Protein AF-A0A8S1H816-F1 (afdb_monomer)

Solvent-accessible surface area (backbone atoms only — not comparable to full-atom values): 19217 Å² total; per-residue (Å²): 129,61,69,67,56,58,49,31,56,76,74,69,53,89,63,72,49,74,50,78,77,42,68,44,96,54,61,36,33,33,33,44,38,42,36,96,91,47,37,33,39,40,40,39,37,81,42,75,93,54,96,76,66,51,64,67,58,46,16,23,51,23,22,48,50,26,30,49,51,50,25,50,47,38,53,74,71,60,53,92,61,54,47,51,39,55,70,51,71,56,74,48,82,48,102,90,43,37,32,46,36,39,33,25,38,47,60,79,52,47,62,38,86,60,44,55,72,72,51,49,35,57,50,31,47,53,50,22,56,48,45,45,49,55,65,91,74,73,41,70,65,59,54,50,52,27,42,59,25,37,50,41,36,50,53,43,50,60,67,45,45,63,58,52,51,53,49,48,50,54,37,32,74,50,85,50,25,84,43,41,95,54,39,86,48,51,55,58,52,53,51,52,45,64,79,62,64,73,80,84,67,85,85,56,66,70,25,56,33,49,64,60,41,35,30,74,33,33,22,26,33,97,85,66,44,80,38,25,47,54,72,42,38,46,28,30,74,32,54,72,36,49,39,58,37,40,24,40,57,65,10,28,52,67,69,48,46,63,61,42,45,65,60,37,51,50,54,21,49,54,51,19,42,74,74,40,70,65,100,69,55,77,71,53,44,55,54,42,33,61,68,45,40,42,60,50,50,62,65,42,47,62,61,49,50,49,45,62,72,70,52,89,50,70,66,59,30,36,50,52,36,48,33,49,52,54,46,48,50,50,34,51,25,59,74,71,67,65,59,73,80,56,69,84,60,77,87,72,76,82,81,130

Foldseek 3Di:
DPPVVVVCVVLVHDDWDKDDWDADPLGWIWIWIQGPVAIKIKTKDWDDVDPDDDLSSLLSVLLSVQQVLVQVLCQVVVQPAQAFHWDDWDWDDDPRIIMTMTMTGFDDFDFDQADDPVLLLLVLLRLLSQQLDDPVPRDPVSQVSNAVSLVSNVVVLVVCLVVLLVVLLVCLVPVLVVLAPCSVCLNVLLVVLVVVQDDDDPPAQWGFALQQAERRQFGADPVRHTRHRDSSSNTHTDHSLLNLLLHCLRHHDLCCSQAPSLVSLVSSQVSSCVSPHDPDDSVVSVVVSLNNLSVSLSSCSVVLCCCCPPDPDPVSNSRRNNSSVSSSVVNSCSSVVVRDRNCPPPPPPPDD

Organism: NCBI:txid2777116

Nearest PDB structures (foldseek):
  1q8z-assembly2_B  TM=4.373E-01  e=2.698E-02  Saccharomyces cerevisiae
  1q99-assembly1_A  TM=3.644E-01  e=1.582E-02  Saccharomyces cerevisiae
  1how-assembly1_A  TM=3.736E-01  e=1.921E-02  Saccharomyces cerevisiae
  2jd5-assembly1_A  TM=3.675E-01  e=2.016E-02  Saccharomyces cerevisiae
  1q97-assembly1_A  TM=3.794E-01  e=2.570E-02  Saccharomyces cerevisiae

InterPro domains:
  IPR004119 Ecdysteroid kinase-like [PF02958] (105-274)
  IPR011009 Protein kinase-like domain superfamily [SSF56112] (68-316)
  IPR015897 CHK kinase-like [SM00587] (101-278)
  IPR052961 Oxidoreductase and Kinase-like Enzymes [PTHR23020] (70-338)

Secondary structure (DSSP, 8-state):
--HHHHHHHHTT-SS-EEPPPEE-TTS-EEEEEEETTEEEEEEEEEE---SS--HHHHHHHHHHHHHHHHHHHHHHTT---SSPEEEEEEEEEETTEEEEEEEEEE---B--SS--HHHHHHHHHHHHHHHHS-HHHH-HHHHHHHHHHHHHHHHHHHHHHHHHHHHHHHHHTTTTGGG-SSHHHHHHHHHHHHHTPPPPPTTSPPEEE-SS--STTEEE-TTS-EEEE--GGG-EEE-HHHHHHHHHHHHS-HHHHHHHHHHHHHHHHHHHHHHS--SS-HHHHHHHHHHHHHHHHHHTHHHHHHHHHH-S-HHHHHHHHHHHHHHHHHHHHHHHT------TTTTT----

Radius of gyration: 20.76 Å; Cα contacts (8 Å, |Δi|>4): 534; chains: 1; bounding box: 46×57×58 Å

Structure (mmCIF, N/CA/C/O backbone):
data_AF-A0A8S1H816-F1
#
_entry.id   AF-A0A8S1H816-F1
#
loop_
_atom_site.group_PDB
_atom_site.id
_atom_site.type_symbol
_atom_site.label_atom_id
_atom_site.label_alt_id
_atom_site.label_comp_id
_atom_site.label_asym_id
_atom_site.label_entity_id
_atom_site.label_seq_id
_atom_site.pdbx_PDB_ins_code
_atom_site.Cartn_x
_atom_site.Cartn_y
_atom_site.Cartn_z
_atom_site.occupancy
_atom_site.B_iso_or_equiv
_atom_site.auth_seq_id
_atom_site.auth_comp_id
_atom_site.auth_asym_id
_atom_site.auth_atom_id
_atom_site.pdbx_PDB_model_num
ATOM 1 N N . MET A 1 1 ? -10.901 17.560 27.217 1.00 56.88 1 MET A N 1
ATOM 2 C CA . MET A 1 1 ? -10.429 16.175 27.411 1.00 56.88 1 MET A CA 1
ATOM 3 C C . MET A 1 1 ? -9.710 15.813 26.134 1.00 56.88 1 MET A C 1
ATOM 5 O O . MET A 1 1 ? -10.217 16.184 25.087 1.00 56.88 1 MET A O 1
ATOM 9 N N . GLU A 1 2 ? -8.517 15.237 26.205 1.00 83.94 2 GLU A N 1
ATOM 10 C CA . GLU A 1 2 ? -7.788 14.850 24.994 1.00 83.94 2 GLU A CA 1
ATOM 11 C C . GLU A 1 2 ? -8.590 13.778 24.242 1.00 83.94 2 GLU A C 1
ATOM 13 O O . GLU A 1 2 ? -9.154 12.887 24.881 1.00 83.94 2 GLU A O 1
ATOM 18 N N . VAL A 1 3 ? -8.697 13.885 22.912 1.00 85.69 3 VAL A N 1
ATOM 19 C CA . VAL A 1 3 ? -9.517 12.986 22.075 1.00 85.69 3 VAL A CA 1
ATOM 20 C C . VAL A 1 3 ? -9.166 11.518 22.334 1.00 85.69 3 VAL A C 1
ATOM 22 O O . VAL A 1 3 ? -10.063 10.684 22.451 1.00 85.69 3 VAL A O 1
ATOM 25 N N . THR A 1 4 ? -7.880 11.208 22.535 1.00 88.38 4 THR A N 1
ATOM 26 C CA . THR A 1 4 ? -7.421 9.857 22.876 1.00 88.38 4 THR A CA 1
ATOM 27 C C . THR A 1 4 ? -8.016 9.340 24.186 1.00 88.38 4 THR A C 1
ATOM 29 O O . THR A 1 4 ? -8.400 8.177 24.251 1.00 88.38 4 THR A O 1
ATOM 32 N N . GLN A 1 5 ? -8.163 10.186 25.213 1.00 91.06 5 GLN A N 1
ATOM 33 C CA . GLN A 1 5 ? -8.760 9.777 26.489 1.00 91.06 5 GLN A CA 1
ATOM 34 C C . GLN A 1 5 ? -10.251 9.457 26.335 1.00 91.06 5 GLN A C 1
ATOM 36 O O . GLN A 1 5 ? -10.711 8.459 26.877 1.00 91.06 5 GLN A O 1
ATOM 41 N N . VAL A 1 6 ? -10.989 10.259 25.554 1.00 91.50 6 VAL A N 1
ATOM 42 C CA . VAL A 1 6 ? -12.404 9.979 25.230 1.00 91.50 6 VAL A CA 1
ATOM 43 C C . VAL A 1 6 ? -12.527 8.595 24.591 1.00 91.50 6 VAL A C 1
ATOM 45 O O . VAL A 1 6 ? -13.396 7.809 24.954 1.00 91.50 6 VAL A O 1
ATOM 48 N N . ILE A 1 7 ? -11.636 8.294 23.643 1.00 92.69 7 ILE A N 1
ATOM 49 C CA . ILE A 1 7 ? -11.630 7.020 22.927 1.00 92.69 7 ILE A CA 1
ATOM 50 C C . ILE A 1 7 ? -11.275 5.875 23.869 1.00 92.69 7 ILE A C 1
ATOM 52 O O . ILE A 1 7 ? -11.979 4.871 23.871 1.00 92.69 7 ILE A O 1
ATOM 56 N N . ALA A 1 8 ? -10.217 6.025 24.668 1.00 93.75 8 ALA A N 1
ATOM 57 C CA . ALA A 1 8 ? -9.786 5.026 25.637 1.00 93.75 8 ALA A CA 1
ATOM 58 C C . ALA A 1 8 ? -10.908 4.675 26.624 1.00 93.75 8 ALA A C 1
ATOM 60 O O . ALA A 1 8 ? -11.168 3.491 26.835 1.00 93.75 8 ALA A O 1
ATOM 61 N N . ASP A 1 9 ? -11.623 5.677 27.142 1.00 93.25 9 ASP A N 1
ATOM 62 C CA . ASP A 1 9 ? -12.776 5.480 28.025 1.00 93.25 9 ASP A CA 1
ATOM 63 C C . ASP A 1 9 ? -13.901 4.703 27.313 1.00 93.25 9 ASP A C 1
ATOM 65 O O . ASP A 1 9 ? -14.447 3.753 27.881 1.00 93.25 9 ASP A O 1
ATOM 69 N N . GLU A 1 10 ? -14.203 5.042 26.053 1.00 93.69 10 GLU A N 1
ATOM 70 C CA . GLU A 1 10 ? -15.233 4.378 25.234 1.00 93.69 10 GLU A CA 1
ATOM 71 C C . GLU A 1 10 ? -14.915 2.894 24.974 1.00 93.69 10 GLU A C 1
ATOM 73 O O . GLU A 1 10 ? -15.816 2.054 24.944 1.00 93.69 10 GLU A O 1
ATOM 78 N N . ILE A 1 11 ? -13.633 2.540 24.823 1.00 94.56 11 ILE A N 1
ATOM 79 C CA . ILE A 1 11 ? -13.193 1.142 24.658 1.00 94.56 11 ILE A CA 1
ATOM 80 C C . ILE A 1 11 ? -12.750 0.472 25.970 1.00 94.56 11 ILE A C 1
ATOM 82 O O . ILE A 1 11 ? -12.294 -0.673 25.950 1.00 94.56 11 ILE A O 1
ATOM 86 N N . GLY A 1 12 ? -12.925 1.138 27.115 1.00 94.62 12 GLY A N 1
ATOM 87 C CA . GLY A 1 12 ? -12.667 0.582 28.445 1.00 94.62 12 GLY A CA 1
ATOM 88 C C . GLY A 1 12 ? -11.187 0.390 28.801 1.00 94.62 12 GLY A C 1
ATOM 89 O O . GLY A 1 12 ? -10.864 -0.497 29.597 1.00 94.62 12 GLY A O 1
ATOM 90 N N . LEU A 1 13 ? -10.285 1.187 28.223 1.00 94.69 13 LEU A N 1
ATOM 91 C CA . LEU A 1 13 ? -8.863 1.208 28.572 1.00 94.69 13 LEU A CA 1
ATOM 92 C C . LEU A 1 13 ? -8.602 2.189 29.719 1.00 94.69 13 LEU A C 1
ATOM 94 O O . LEU A 1 13 ? -9.023 3.339 29.672 1.00 94.69 13 LEU A O 1
ATOM 98 N N . THR A 1 14 ? -7.868 1.741 30.739 1.00 90.00 14 THR A N 1
ATOM 99 C CA . THR A 1 14 ? -7.518 2.565 31.912 1.00 90.00 14 THR A CA 1
ATOM 100 C C . THR A 1 14 ? -6.029 2.884 32.007 1.00 90.00 14 THR A C 1
ATOM 102 O O . THR A 1 14 ? -5.676 3.916 32.561 1.00 90.00 14 THR A O 1
ATOM 105 N N . ASP A 1 15 ? -5.173 2.020 31.455 1.00 92.81 15 ASP A N 1
ATOM 106 C CA . ASP A 1 15 ? -3.722 2.195 31.378 1.00 92.81 15 ASP A CA 1
ATOM 107 C C . ASP A 1 15 ? -3.278 1.863 29.950 1.00 92.81 15 ASP A C 1
ATOM 109 O O . ASP A 1 15 ? -3.391 0.712 29.510 1.00 92.81 15 ASP A O 1
ATOM 113 N N . PHE A 1 16 ? -2.798 2.865 29.215 1.00 95.56 16 PHE A N 1
ATOM 114 C CA . PHE A 1 16 ? -2.340 2.693 27.841 1.00 95.56 16 PHE A CA 1
ATOM 115 C C . PHE A 1 16 ? -1.156 3.605 27.511 1.00 95.56 16 PHE A C 1
ATOM 117 O O . PHE A 1 16 ? -0.995 4.683 28.081 1.00 95.56 16 PHE A O 1
ATOM 124 N N . GLU A 1 17 ? -0.337 3.157 26.567 1.00 95.81 17 GLU A N 1
ATOM 125 C CA . GLU A 1 17 ? 0.662 3.969 25.879 1.00 95.81 17 GLU A CA 1
ATOM 126 C C . GLU A 1 17 ? 0.125 4.330 24.493 1.00 95.81 17 GLU A C 1
ATOM 128 O O . GLU A 1 17 ? -0.362 3.456 23.771 1.00 95.81 17 GLU A O 1
ATOM 133 N N . GLU A 1 18 ? 0.212 5.603 24.113 1.00 95.31 18 GLU A N 1
ATOM 134 C CA . GLU A 1 18 ? -0.187 6.079 22.787 1.00 95.31 18 GLU A CA 1
ATOM 135 C C . GLU A 1 18 ? 1.023 6.305 21.872 1.00 95.31 18 GLU A C 1
ATOM 137 O O . GLU A 1 18 ? 2.088 6.772 22.291 1.00 95.31 18 GLU A O 1
ATOM 142 N N . SER A 1 19 ? 0.860 5.984 20.589 1.00 94.62 19 SER A N 1
ATOM 143 C CA . SER A 1 19 ? 1.792 6.412 19.552 1.00 94.62 19 SER A CA 1
ATOM 144 C C . SER A 1 19 ? 1.572 7.882 19.200 1.00 94.62 19 SER A C 1
ATOM 146 O O . SER A 1 19 ? 0.495 8.440 19.397 1.00 94.62 19 SER A O 1
ATOM 148 N N . LYS A 1 20 ? 2.566 8.505 18.557 1.00 93.25 20 LYS A N 1
ATOM 149 C CA . LYS A 1 20 ? 2.330 9.791 17.888 1.00 93.25 20 LYS A CA 1
ATOM 150 C C . LYS A 1 20 ? 1.231 9.624 16.825 1.00 93.25 20 LYS A C 1
ATOM 152 O O . LYS A 1 20 ? 1.290 8.629 16.097 1.00 93.25 20 LYS A O 1
ATOM 157 N N . PRO A 1 21 ? 0.286 10.572 16.702 1.00 93.69 21 PRO A N 1
ATOM 158 C CA . PRO A 1 21 ? -0.685 10.561 15.617 1.00 93.69 21 PRO A CA 1
ATOM 159 C C . PRO A 1 21 ? -0.001 10.600 14.250 1.00 93.69 21 PRO A C 1
ATOM 161 O O . PRO A 1 21 ? 0.953 11.355 14.049 1.00 93.69 21 PRO A O 1
ATOM 164 N N . GLN A 1 22 ? -0.501 9.797 13.314 1.00 91.81 22 GLN A N 1
ATOM 165 C CA . GLN A 1 22 ? -0.015 9.733 11.937 1.00 91.81 22 GLN A CA 1
ATOM 166 C C . GLN A 1 22 ? -1.181 9.927 10.974 1.00 91.81 22 GLN A C 1
ATOM 168 O O . GLN A 1 22 ? -2.155 9.180 11.032 1.00 91.81 22 GLN A O 1
ATOM 173 N N . ALA A 1 23 ? -1.086 10.919 10.092 1.00 91.44 23 ALA A N 1
ATOM 174 C CA . ALA A 1 23 ? -2.045 11.091 9.009 1.00 91.44 23 ALA A CA 1
ATOM 175 C C . ALA A 1 23 ? -1.625 10.235 7.812 1.00 91.44 23 ALA A C 1
ATOM 177 O O . ALA A 1 23 ? -0.462 10.251 7.409 1.00 91.44 23 ALA A O 1
ATOM 178 N N . SER A 1 24 ? -2.567 9.487 7.248 1.00 90.00 24 SER A N 1
ATOM 179 C CA . SER A 1 24 ? -2.362 8.788 5.988 1.00 90.00 24 SER A CA 1
ATOM 180 C C . SER A 1 24 ? -2.312 9.774 4.819 1.00 90.00 24 SER A C 1
ATOM 182 O O . SER A 1 24 ? -2.702 10.938 4.927 1.00 90.00 24 SER A O 1
ATOM 184 N N . ILE A 1 25 ? -1.904 9.267 3.657 1.00 83.38 25 ILE A N 1
ATOM 185 C CA . ILE A 1 25 ? -1.902 10.022 2.398 1.00 83.38 25 ILE A CA 1
ATOM 186 C C . ILE A 1 25 ? -3.307 10.484 1.991 1.00 83.38 25 ILE A C 1
ATOM 188 O O . ILE A 1 25 ? -3.466 11.506 1.337 1.00 83.38 25 ILE A O 1
ATOM 192 N N . ASN A 1 26 ? -4.342 9.750 2.410 1.00 89.06 26 ASN A N 1
ATOM 193 C CA . ASN A 1 26 ? -5.726 10.143 2.185 1.00 89.06 26 ASN A CA 1
ATOM 194 C C . ASN A 1 26 ? -6.297 10.922 3.382 1.00 89.06 26 ASN A C 1
ATOM 196 O O . ASN A 1 26 ? -7.511 11.024 3.509 1.00 89.06 26 ASN A O 1
ATOM 200 N N . GLY A 1 27 ? -5.458 11.441 4.283 1.00 90.00 27 GLY A N 1
ATOM 201 C CA . GLY A 1 27 ? -5.864 12.329 5.372 1.00 90.00 27 GLY A CA 1
ATOM 202 C C . GLY A 1 27 ? -6.634 11.671 6.520 1.00 90.00 27 GLY A C 1
ATOM 203 O O . GLY A 1 27 ? -7.296 12.389 7.271 1.00 90.00 27 GLY A O 1
ATOM 204 N N . VAL A 1 28 ? -6.565 10.345 6.675 1.00 94.56 28 VAL A N 1
ATOM 205 C CA . VAL A 1 28 ? -7.111 9.647 7.849 1.00 94.56 28 VAL A CA 1
ATOM 206 C C . VAL A 1 28 ? -6.055 9.630 8.946 1.00 94.56 28 VAL A C 1
ATOM 208 O O . VAL A 1 28 ? -4.935 9.168 8.736 1.00 94.56 28 VAL A O 1
ATOM 211 N N . THR A 1 29 ? -6.400 10.110 10.136 1.00 95.69 29 THR A N 1
ATOM 212 C CA . THR A 1 29 ? -5.486 10.097 11.280 1.00 95.69 29 THR A CA 1
ATOM 213 C C . THR A 1 29 ? -5.561 8.754 11.987 1.00 95.69 29 THR A C 1
ATOM 215 O O . THR A 1 29 ? -6.647 8.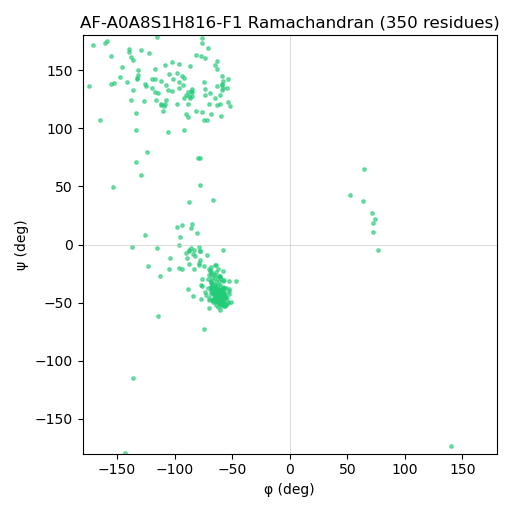274 12.313 1.00 95.69 29 THR A O 1
ATOM 218 N N . THR A 1 30 ? -4.405 8.161 12.266 1.00 96.00 30 THR A N 1
ATOM 219 C CA . THR A 1 30 ? -4.274 6.920 13.026 1.00 96.00 30 THR A CA 1
ATOM 220 C C . THR A 1 30 ? -3.455 7.113 14.294 1.00 96.00 30 THR A C 1
ATOM 222 O O . THR A 1 30 ? -2.496 7.889 14.320 1.00 96.00 30 THR A O 1
ATOM 225 N N . ILE A 1 31 ? -3.865 6.422 15.357 1.00 96.06 31 ILE A N 1
ATOM 226 C CA . ILE A 1 31 ? -3.185 6.395 16.657 1.00 96.06 31 ILE A CA 1
ATOM 227 C C . ILE A 1 31 ? -3.210 4.948 17.155 1.00 96.06 31 ILE A C 1
ATOM 229 O O . ILE A 1 31 ? -4.282 4.349 17.259 1.00 96.06 31 ILE A O 1
ATOM 233 N N . ASP A 1 32 ? -2.045 4.383 17.459 1.00 96.19 32 ASP A N 1
ATOM 234 C CA . ASP A 1 32 ? -1.935 3.062 18.076 1.00 96.19 32 ASP A CA 1
ATOM 235 C C . ASP A 1 32 ? -1.934 3.221 19.610 1.00 96.19 32 ASP A C 1
ATOM 237 O O . ASP A 1 32 ? -1.161 4.001 20.165 1.00 96.19 32 ASP A O 1
ATOM 241 N N . LEU A 1 33 ? -2.796 2.467 20.295 1.00 96.75 33 LEU A N 1
ATOM 242 C CA . LEU A 1 33 ? -2.910 2.379 21.750 1.00 96.75 33 LEU A CA 1
ATOM 243 C C . LEU A 1 33 ? -2.464 0.988 22.205 1.00 96.75 33 LEU A C 1
ATOM 245 O O . LEU A 1 33 ? -3.043 -0.024 21.798 1.00 96.75 33 LEU A O 1
ATOM 249 N N . SER A 1 34 ? -1.449 0.929 23.061 1.00 96.25 34 SER A N 1
ATOM 250 C CA . SER A 1 34 ? -0.922 -0.316 23.630 1.00 96.25 34 SER A CA 1
ATOM 251 C C . SER A 1 34 ? -1.310 -0.422 25.099 1.00 96.25 34 SER A C 1
ATOM 253 O O . SER A 1 34 ? -1.014 0.471 25.885 1.00 96.25 34 SER A O 1
ATOM 255 N N . SER A 1 35 ? -1.968 -1.513 25.483 1.00 95.38 35 SER A N 1
ATOM 256 C CA . SER A 1 35 ? -2.446 -1.747 26.852 1.00 95.38 35 SER A CA 1
ATOM 257 C C . SER A 1 35 ? -2.226 -3.206 27.271 1.00 95.38 35 SER A C 1
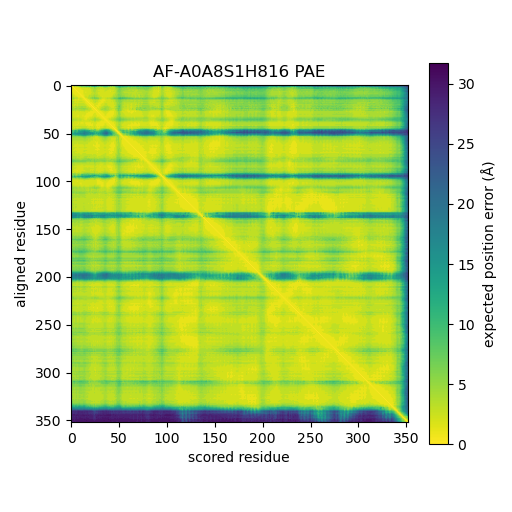ATOM 259 O O . SER A 1 35 ? -2.051 -4.076 26.410 1.00 95.38 35 SER A O 1
ATOM 261 N N . PRO A 1 36 ? -2.324 -3.540 28.572 1.00 94.44 36 PRO A N 1
ATOM 262 C CA . PRO A 1 36 ? -2.364 -4.934 29.015 1.00 94.44 36 PRO A CA 1
ATOM 263 C C . PRO A 1 36 ? -3.527 -5.745 28.414 1.00 94.44 36 PRO A C 1
ATOM 265 O O . PRO A 1 36 ? -3.440 -6.972 28.356 1.00 94.44 36 PRO A O 1
ATOM 268 N N . GLN A 1 37 ? -4.609 -5.088 27.969 1.00 92.81 37 GLN A N 1
ATOM 269 C CA . GLN A 1 37 ? -5.739 -5.744 27.298 1.00 92.81 37 GLN A CA 1
ATOM 270 C C . GLN A 1 37 ? -5.466 -6.060 25.816 1.00 92.81 37 GLN A C 1
ATOM 272 O O . GLN A 1 37 ? -6.180 -6.877 25.231 1.00 92.81 37 GLN A O 1
ATOM 277 N N . GLY A 1 38 ? -4.442 -5.454 25.207 1.00 94.88 38 GLY A N 1
ATOM 278 C CA . GLY A 1 38 ? -4.076 -5.649 23.806 1.00 94.88 38 GLY A CA 1
ATOM 279 C C . GLY A 1 38 ? -3.650 -4.358 23.107 1.00 94.88 38 GLY A C 1
ATOM 280 O O . GLY A 1 38 ? -3.531 -3.302 23.732 1.00 94.88 38 GLY A O 1
ATOM 281 N N . ASN A 1 39 ? -3.434 -4.463 21.792 1.00 96.94 39 ASN A N 1
ATOM 282 C CA . ASN A 1 39 ? -3.095 -3.329 20.934 1.00 96.94 39 ASN A CA 1
ATOM 283 C C . ASN A 1 39 ? -4.302 -2.937 20.085 1.00 96.94 39 ASN A C 1
ATOM 285 O O . ASN A 1 39 ? -4.928 -3.796 19.450 1.00 96.94 39 ASN A O 1
ATOM 289 N N . PHE A 1 40 ? -4.590 -1.642 20.052 1.00 97.69 40 PHE A N 1
ATOM 290 C CA . PHE A 1 40 ? -5.723 -1.059 19.352 1.00 97.69 40 PHE A CA 1
ATOM 291 C C . PHE A 1 40 ? -5.242 0.032 18.407 1.00 97.69 40 PHE A C 1
ATOM 293 O O . PHE A 1 40 ? -4.383 0.820 18.777 1.00 97.69 40 PHE A O 1
ATOM 300 N N . ARG A 1 41 ? -5.786 0.091 17.195 1.00 97.56 41 ARG A N 1
ATOM 301 C CA . ARG A 1 41 ? -5.575 1.198 16.267 1.00 97.56 41 ARG A CA 1
ATOM 302 C C . ARG A 1 41 ? -6.859 1.989 16.154 1.00 97.56 41 ARG A C 1
ATOM 304 O O . ARG A 1 41 ? -7.893 1.459 15.743 1.00 97.56 41 ARG A O 1
ATOM 311 N N . VAL A 1 42 ? -6.771 3.253 16.522 1.00 97.50 42 VAL A N 1
ATOM 312 C CA . VAL A 1 42 ? -7.802 4.257 16.311 1.00 97.50 42 VAL A CA 1
ATOM 313 C C . VAL A 1 42 ? -7.623 4.823 14.913 1.00 97.50 42 VAL A C 1
ATOM 315 O O . VAL A 1 42 ? -6.512 5.185 14.536 1.00 97.50 42 VAL A O 1
ATOM 318 N N . HIS A 1 43 ? -8.718 4.935 14.175 1.00 97.50 43 HIS A N 1
ATOM 319 C CA . HIS A 1 43 ? -8.809 5.675 12.926 1.00 97.50 43 HIS A CA 1
ATOM 320 C C . HIS A 1 43 ? -9.802 6.817 13.125 1.00 97.50 43 HIS A C 1
ATOM 322 O O . HIS A 1 43 ? -10.903 6.590 13.628 1.00 97.50 43 HIS A O 1
ATOM 328 N N . LEU A 1 44 ? -9.416 8.028 12.739 1.00 95.00 44 LEU A N 1
ATOM 329 C CA . LEU A 1 44 ? -10.164 9.258 12.971 1.00 95.00 44 LEU A CA 1
ATOM 330 C C . LEU A 1 44 ? -10.166 10.108 11.699 1.00 95.00 44 LEU A C 1
ATOM 332 O O . LEU A 1 44 ? -9.120 10.352 11.096 1.00 95.00 44 LEU A O 1
ATOM 336 N N . VAL A 1 45 ? -11.342 10.602 11.326 1.00 94.31 45 VAL A N 1
ATOM 337 C CA . VAL A 1 45 ? -11.504 11.622 10.287 1.00 94.31 45 VAL A CA 1
ATOM 338 C C . VAL A 1 45 ? -12.435 12.718 10.792 1.00 94.31 45 VAL A C 1
ATOM 340 O O . VAL A 1 45 ? -13.409 12.444 11.500 1.00 94.31 45 VAL A O 1
ATOM 343 N N . ARG A 1 46 ? -12.133 13.970 10.442 1.00 90.00 46 ARG A N 1
ATOM 344 C CA . ARG A 1 46 ? -13.037 15.090 10.700 1.00 90.00 46 ARG A CA 1
ATOM 345 C C . ARG A 1 46 ? -14.213 15.015 9.729 1.00 90.00 46 ARG A C 1
ATOM 347 O O . ARG A 1 46 ? -14.017 14.928 8.521 1.00 90.00 46 ARG A O 1
ATOM 354 N N . ASP A 1 47 ? -15.412 15.075 10.280 1.00 83.75 47 ASP A N 1
ATOM 355 C CA . ASP A 1 47 ? -16.679 15.085 9.566 1.00 83.75 47 ASP A CA 1
ATOM 356 C C . ASP A 1 47 ? -17.244 16.510 9.624 1.00 83.75 47 ASP A C 1
ATOM 358 O O . ASP A 1 47 ? -17.796 16.961 10.636 1.00 83.75 47 ASP A O 1
ATOM 362 N N . ALA A 1 48 ? -16.999 17.275 8.560 1.00 68.31 48 ALA A N 1
ATOM 363 C CA . ALA A 1 48 ? -17.658 18.555 8.370 1.00 68.31 48 ALA A CA 1
ATOM 364 C C . ALA A 1 48 ? -19.094 18.235 7.941 1.00 68.31 48 ALA A C 1
ATOM 366 O O . ALA A 1 48 ? -19.302 17.774 6.824 1.00 68.31 48 ALA A O 1
ATOM 367 N N . ASN A 1 49 ? -20.078 18.446 8.824 1.00 66.12 49 ASN A N 1
ATOM 368 C CA . ASN A 1 49 ? -21.508 18.217 8.551 1.00 66.12 49 ASN A CA 1
ATOM 369 C C . ASN A 1 49 ? -22.080 19.199 7.492 1.00 66.12 49 ASN A C 1
ATOM 371 O O . ASN A 1 49 ? -23.184 19.725 7.652 1.00 66.12 49 ASN A O 1
ATOM 375 N N . GLU A 1 50 ? -21.320 19.531 6.455 1.00 65.19 50 GLU A N 1
ATOM 376 C CA . GLU A 1 50 ? -21.675 20.484 5.417 1.00 65.19 50 GLU A CA 1
ATOM 377 C C . GLU A 1 50 ? -22.332 19.762 4.236 1.00 65.19 50 GLU A C 1
ATOM 379 O O . GLU A 1 50 ? -21.871 18.718 3.783 1.00 65.19 50 GLU A O 1
ATOM 384 N N . GLU A 1 51 ? -23.405 20.342 3.689 1.00 63.47 51 GLU A N 1
ATOM 385 C CA . GLU A 1 51 ? -24.088 19.793 2.505 1.00 63.47 51 GLU A CA 1
ATOM 386 C C . GLU A 1 51 ? -23.206 19.821 1.238 1.00 63.47 51 GLU A C 1
ATOM 388 O O . GLU A 1 51 ? -23.489 19.102 0.282 1.00 63.47 51 GLU A O 1
ATOM 393 N N . ASN A 1 52 ? -22.131 20.624 1.227 1.00 74.06 52 ASN A N 1
ATOM 394 C CA . ASN A 1 52 ? -21.198 20.776 0.107 1.00 74.06 52 ASN A CA 1
ATOM 395 C C . ASN A 1 52 ? -19.759 20.474 0.543 1.00 74.06 52 ASN A C 1
ATOM 397 O O . ASN A 1 52 ? -18.966 21.383 0.768 1.00 74.06 52 ASN A O 1
ATOM 401 N N . VAL A 1 53 ? -19.423 19.192 0.628 1.00 81.56 53 VAL A N 1
ATOM 402 C CA . VAL A 1 53 ? -18.067 18.737 0.952 1.00 81.56 53 VAL A CA 1
ATOM 403 C C . VAL A 1 53 ? -17.141 18.951 -0.254 1.00 81.56 53 VAL A C 1
ATOM 405 O O . VAL A 1 53 ? -17.498 18.616 -1.389 1.00 81.56 53 VAL A O 1
ATOM 408 N N . SER A 1 54 ? -15.947 19.511 -0.038 1.00 89.25 54 SER A N 1
ATOM 409 C CA . SER A 1 54 ? -14.944 19.640 -1.105 1.00 89.25 54 SER A CA 1
ATOM 410 C C . SER A 1 54 ? -14.482 18.262 -1.608 1.00 89.25 54 SER A C 1
ATOM 412 O O . SER A 1 54 ? -14.583 17.266 -0.897 1.00 89.25 54 SER A O 1
ATOM 414 N N . LEU A 1 55 ? -13.932 18.169 -2.828 1.00 89.00 55 LEU A N 1
ATOM 415 C CA . LEU A 1 55 ? -13.416 16.886 -3.340 1.00 89.00 55 LEU A CA 1
ATOM 416 C C . LEU A 1 55 ? -12.330 16.292 -2.426 1.00 89.00 55 LEU A C 1
ATOM 418 O O . LEU A 1 55 ? -12.273 15.080 -2.244 1.00 89.00 55 LEU A O 1
ATOM 422 N N . GLU A 1 56 ? -11.485 17.148 -1.849 1.00 91.31 56 GLU A N 1
ATOM 423 C CA . GLU A 1 56 ? -10.459 16.736 -0.895 1.00 91.31 56 GLU A CA 1
ATOM 424 C C . GLU A 1 56 ? -11.087 16.081 0.338 1.00 91.31 56 GLU A C 1
ATOM 426 O O . GLU A 1 56 ? -10.786 14.928 0.637 1.00 91.31 56 GLU A O 1
ATOM 431 N N . GLU A 1 57 ? -11.991 16.776 1.027 1.00 90.56 57 GLU A N 1
ATOM 432 C CA . GLU A 1 57 ? -12.669 16.255 2.221 1.00 90.56 57 GLU A CA 1
ATOM 433 C C . GLU A 1 57 ? -13.512 15.014 1.905 1.00 90.56 57 GLU A C 1
ATOM 435 O O . GLU A 1 57 ? -13.488 14.040 2.659 1.00 90.56 57 GLU A O 1
ATOM 440 N N . GLY A 1 58 ? -14.182 14.999 0.751 1.00 92.31 58 GLY A N 1
ATOM 441 C CA . GLY A 1 58 ? -14.937 13.848 0.268 1.00 92.31 58 GLY A CA 1
ATOM 442 C C . GLY A 1 58 ? -14.041 12.628 0.051 1.00 92.31 58 GLY A C 1
ATOM 443 O O . GLY A 1 58 ? -14.434 11.516 0.398 1.00 92.31 58 GLY A O 1
ATOM 444 N N . SER A 1 59 ? -12.813 12.824 -0.443 1.00 94.19 59 SER A N 1
ATOM 445 C CA . SER A 1 59 ? -11.833 11.741 -0.585 1.00 94.19 59 SER A CA 1
ATOM 446 C C . SER A 1 59 ? -11.335 11.211 0.766 1.00 94.19 59 SER A C 1
ATOM 448 O O . SER A 1 59 ? -11.181 9.998 0.914 1.00 94.19 59 SER A O 1
ATOM 450 N N . LYS A 1 60 ? -11.163 12.083 1.773 1.00 95.00 60 LYS A N 1
ATOM 451 C CA . LYS A 1 60 ? -10.758 11.696 3.139 1.00 95.00 60 LYS A CA 1
ATOM 452 C C . LYS A 1 60 ? -11.834 10.848 3.811 1.00 95.00 60 LYS A C 1
ATOM 454 O O . LYS A 1 60 ? -11.544 9.787 4.366 1.00 95.00 60 LYS A O 1
ATOM 459 N N . LEU A 1 61 ? -13.093 11.279 3.709 1.00 94.88 61 LEU A N 1
ATOM 460 C CA . LEU A 1 61 ? -14.241 10.512 4.195 1.00 94.88 61 LEU A CA 1
ATOM 461 C C . LEU A 1 61 ? -14.361 9.175 3.453 1.00 94.88 61 LEU A C 1
ATOM 463 O O . LEU A 1 61 ? -14.520 8.136 4.090 1.00 94.88 61 LEU A O 1
ATOM 467 N N . ALA A 1 62 ? -14.224 9.175 2.125 1.00 96.00 62 ALA A N 1
ATOM 468 C CA . ALA A 1 62 ? -14.255 7.957 1.320 1.00 96.00 62 ALA A CA 1
ATOM 469 C C . ALA A 1 62 ? -13.173 6.947 1.745 1.00 96.00 62 ALA A C 1
ATOM 471 O O . ALA A 1 62 ? -13.476 5.768 1.926 1.00 96.00 62 ALA A O 1
ATOM 472 N N . ALA A 1 63 ? -11.938 7.406 1.967 1.00 97.25 63 ALA A N 1
ATOM 473 C CA . ALA A 1 63 ? -10.827 6.591 2.460 1.00 97.25 63 ALA A CA 1
ATOM 474 C C . ALA A 1 63 ? -11.114 5.992 3.844 1.00 97.25 63 ALA A C 1
ATOM 476 O O . ALA A 1 63 ? -10.964 4.783 4.047 1.00 97.25 63 ALA A O 1
ATOM 477 N N . PHE A 1 64 ? -11.600 6.818 4.774 1.00 97.50 64 PHE A N 1
ATOM 478 C CA . PHE A 1 64 ? -12.000 6.378 6.108 1.00 97.50 64 PHE A CA 1
ATOM 479 C C . PHE A 1 64 ? -13.086 5.296 6.056 1.00 97.50 64 PHE A C 1
ATOM 481 O O . PHE A 1 64 ? -12.942 4.235 6.671 1.00 97.50 64 PHE A O 1
ATOM 488 N N . TYR A 1 65 ? -14.164 5.535 5.303 1.00 97.00 65 TYR A N 1
ATOM 489 C CA . TYR A 1 65 ? -15.278 4.594 5.208 1.00 97.00 65 TYR A CA 1
ATOM 490 C C . TYR A 1 65 ? -14.894 3.310 4.470 1.00 97.00 65 TYR A C 1
ATOM 492 O O . TYR A 1 65 ? -15.349 2.241 4.864 1.00 97.00 65 TYR A O 1
ATOM 500 N N . ASN A 1 66 ? -14.003 3.370 3.479 1.00 97.06 66 ASN A N 1
ATOM 501 C CA . ASN A 1 66 ? -13.451 2.178 2.836 1.00 97.06 66 ASN A CA 1
ATOM 502 C C . ASN A 1 66 ? -12.711 1.266 3.813 1.00 97.06 66 ASN A C 1
ATOM 504 O O . ASN A 1 66 ? -13.020 0.073 3.894 1.00 97.06 66 ASN A O 1
ATOM 508 N N . ALA A 1 67 ? -11.787 1.831 4.593 1.00 97.62 67 ALA A N 1
ATOM 509 C CA . ALA A 1 67 ? -11.070 1.070 5.608 1.00 97.62 67 ALA A CA 1
ATOM 510 C C . ALA A 1 67 ? -12.045 0.487 6.643 1.00 97.62 67 ALA A C 1
ATOM 512 O O . ALA A 1 67 ? -11.994 -0.708 6.947 1.00 97.62 67 ALA A O 1
ATOM 513 N N . ARG A 1 68 ? -12.989 1.301 7.131 1.00 97.38 68 ARG A N 1
ATOM 514 C CA . ARG A 1 68 ? -14.011 0.867 8.089 1.00 97.38 68 ARG A CA 1
ATOM 515 C C . ARG A 1 68 ? -14.843 -0.301 7.556 1.00 97.38 68 ARG A C 1
ATOM 517 O O . ARG A 1 68 ? -14.949 -1.323 8.233 1.00 97.38 68 ARG A O 1
ATOM 524 N N . PHE A 1 69 ? -15.414 -0.167 6.359 1.00 95.75 69 PHE A N 1
ATOM 525 C CA . PHE A 1 69 ? -16.274 -1.189 5.761 1.00 95.75 69 PHE A CA 1
ATOM 526 C C . PHE A 1 69 ? -15.534 -2.504 5.558 1.00 95.75 69 PHE A C 1
ATOM 528 O O . PHE A 1 69 ? -16.102 -3.565 5.815 1.00 95.75 69 PHE A O 1
ATOM 535 N N . TRP A 1 70 ? -14.265 -2.454 5.145 1.00 95.69 70 TRP A N 1
ATOM 536 C CA . TRP A 1 70 ? -13.445 -3.656 5.055 1.00 95.69 70 TRP A CA 1
ATOM 537 C C . TRP A 1 70 ? -13.321 -4.360 6.408 1.00 95.69 70 TRP A C 1
ATOM 539 O O . TRP A 1 70 ? -13.577 -5.560 6.493 1.00 95.69 70 TRP A O 1
ATOM 549 N N . HIS A 1 71 ? -12.974 -3.633 7.471 1.00 96.88 71 HIS A N 1
ATOM 550 C CA . HIS A 1 71 ? -12.810 -4.231 8.796 1.00 96.88 71 HIS A CA 1
ATOM 551 C C . HIS A 1 71 ? -14.126 -4.793 9.356 1.00 96.88 71 HIS A C 1
ATOM 553 O O . HIS A 1 71 ? -14.119 -5.883 9.935 1.00 96.88 71 HIS A O 1
ATOM 559 N N 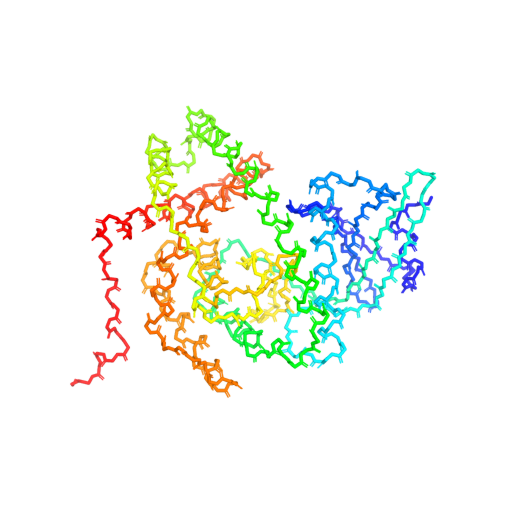. GLU A 1 72 ? -15.251 -4.097 9.162 1.00 95.00 72 GLU A N 1
ATOM 560 C CA . GLU A 1 72 ? -16.586 -4.576 9.552 1.00 95.00 72 GLU A CA 1
ATOM 561 C C . GLU A 1 72 ? -16.947 -5.875 8.815 1.00 95.00 72 GLU A C 1
ATOM 563 O O . GLU A 1 72 ? -17.328 -6.865 9.446 1.00 95.00 72 GLU A O 1
ATOM 568 N N . VAL A 1 73 ? -16.760 -5.907 7.492 1.00 93.00 73 VAL A N 1
ATOM 569 C CA . VAL A 1 73 ? -17.021 -7.090 6.663 1.00 93.00 73 VAL A CA 1
ATOM 570 C C . VAL A 1 73 ? -16.101 -8.247 7.029 1.00 93.00 73 VAL A C 1
ATOM 572 O O . VAL A 1 73 ? -16.577 -9.366 7.209 1.00 93.00 73 VAL A O 1
ATOM 575 N N . ALA A 1 74 ? -14.797 -8.005 7.164 1.00 92.81 74 ALA A N 1
ATOM 576 C CA . ALA A 1 74 ? -13.832 -9.044 7.503 1.00 92.81 74 ALA A CA 1
ATOM 577 C C . ALA A 1 74 ? -14.173 -9.702 8.849 1.00 92.81 74 ALA A C 1
ATOM 579 O O . ALA A 1 74 ? -14.076 -10.926 8.987 1.00 92.81 74 ALA A O 1
ATOM 580 N N . ALA A 1 75 ? -14.633 -8.907 9.821 1.00 92.75 75 ALA A N 1
ATOM 581 C CA . ALA A 1 75 ? -15.095 -9.400 11.112 1.00 92.75 75 ALA A CA 1
ATOM 582 C C . ALA A 1 75 ? -16.418 -10.180 11.005 1.00 92.75 75 ALA A C 1
ATOM 584 O O . ALA A 1 75 ? -16.516 -11.288 11.541 1.00 92.75 75 ALA A O 1
ATOM 585 N N . TYR A 1 76 ? -17.417 -9.634 10.308 1.00 91.25 76 TYR A N 1
ATOM 586 C CA . TYR A 1 76 ? -18.749 -10.232 10.186 1.00 91.25 76 TYR A CA 1
ATOM 587 C C . TYR A 1 76 ? -18.732 -11.547 9.391 1.00 91.25 76 TYR A C 1
ATOM 589 O O . TYR A 1 76 ? -19.239 -12.568 9.863 1.00 91.25 76 TYR A O 1
ATOM 597 N N . GLU A 1 77 ? -18.065 -11.550 8.235 1.00 88.62 77 GLU A N 1
ATOM 598 C CA . GLU A 1 77 ? -17.918 -12.716 7.351 1.00 88.62 77 GLU A CA 1
ATOM 599 C C . GLU A 1 77 ? -16.843 -13.704 7.839 1.00 88.62 77 GLU A C 1
ATOM 601 O O . GLU A 1 77 ? -16.637 -14.759 7.237 1.00 88.62 77 GLU A O 1
ATOM 606 N N . LYS A 1 78 ? -16.153 -13.388 8.947 1.00 88.94 78 LYS A N 1
ATOM 607 C CA . LYS A 1 78 ? -15.061 -14.193 9.522 1.00 88.94 78 LYS A CA 1
ATOM 608 C C . LYS A 1 78 ? -13.988 -14.523 8.485 1.00 88.94 78 LYS A C 1
ATOM 610 O O . LYS A 1 78 ? -13.494 -15.654 8.418 1.00 88.94 78 LYS A O 1
ATOM 615 N N . VAL A 1 79 ? -13.633 -13.529 7.675 1.00 87.31 79 VAL A N 1
ATOM 616 C CA . VAL A 1 79 ? -12.594 -13.663 6.658 1.00 87.31 79 VAL A CA 1
ATOM 617 C C . VAL A 1 79 ? -11.284 -14.007 7.361 1.00 87.31 79 VAL A C 1
ATOM 619 O O . VAL A 1 79 ? -10.798 -13.264 8.213 1.00 87.31 79 VAL A O 1
ATOM 622 N N . ASN A 1 80 ? -10.700 -15.153 7.011 1.00 86.50 80 ASN A N 1
ATOM 623 C CA . ASN A 1 80 ? -9.400 -15.561 7.533 1.00 86.50 80 ASN A CA 1
ATOM 624 C C . ASN A 1 80 ? -8.283 -14.835 6.774 1.00 86.50 80 ASN A C 1
ATOM 626 O O . ASN A 1 80 ? -7.626 -15.415 5.912 1.00 86.50 80 ASN A O 1
ATOM 630 N N . PHE A 1 81 ? -8.115 -13.551 7.075 1.00 92.75 81 PHE A N 1
ATOM 631 C CA . PHE A 1 81 ? -7.112 -12.683 6.478 1.00 92.75 81 PHE A CA 1
ATOM 632 C C . PHE A 1 81 ? -6.366 -11.916 7.580 1.00 92.75 81 PHE A C 1
ATOM 634 O O . PHE A 1 81 ? -6.932 -11.584 8.624 1.00 92.75 81 PHE A O 1
ATOM 641 N N . LYS A 1 82 ? -5.074 -11.652 7.370 1.00 94.81 82 LYS A N 1
ATOM 642 C CA . LYS A 1 82 ? -4.210 -10.943 8.325 1.00 94.81 82 LYS A CA 1
ATOM 643 C C . LYS A 1 82 ? -4.447 -9.433 8.280 1.00 94.81 82 LYS A C 1
ATOM 645 O O . LYS A 1 82 ? -3.623 -8.702 7.753 1.00 94.81 82 LYS A O 1
ATOM 650 N N . CYS A 1 83 ? -5.555 -8.957 8.834 1.00 95.81 83 CYS A N 1
ATOM 651 C CA . CYS A 1 83 ? -5.826 -7.530 9.042 1.00 95.81 83 CYS A CA 1
ATOM 652 C C . CYS A 1 83 ? -6.245 -7.260 10.495 1.00 95.81 83 CYS A C 1
ATOM 654 O O . CYS A 1 83 ? -6.569 -8.190 11.241 1.00 95.81 83 CYS A O 1
ATOM 656 N N . GLY A 1 84 ? -6.273 -5.984 10.892 1.00 95.69 84 GLY A N 1
ATOM 657 C CA . GLY A 1 84 ? -6.889 -5.571 12.154 1.00 95.69 84 GLY A CA 1
ATOM 658 C C . GLY A 1 84 ? -8.336 -6.070 12.268 1.00 95.69 84 GLY A C 1
ATOM 659 O O . GLY A 1 84 ? -9.077 -6.120 11.280 1.00 95.69 84 GLY A O 1
ATOM 660 N N . LYS A 1 85 ? -8.747 -6.467 13.472 1.00 96.44 85 LYS A N 1
ATOM 661 C CA . LYS A 1 85 ? -10.115 -6.908 13.764 1.00 96.44 85 LYS A CA 1
ATOM 662 C C . LYS A 1 85 ? -10.939 -5.723 14.223 1.00 96.44 85 LYS A C 1
ATOM 664 O O . LYS A 1 85 ? -10.559 -5.069 15.190 1.00 96.44 85 LYS A O 1
ATOM 669 N N . PHE A 1 86 ? -12.072 -5.484 13.574 1.00 97.50 86 PHE A N 1
ATOM 670 C CA . PHE A 1 86 ? -13.003 -4.440 13.989 1.00 97.50 86 PHE A CA 1
ATOM 671 C C . PHE A 1 86 ? -13.414 -4.598 15.461 1.00 97.50 86 PHE A C 1
ATOM 673 O O . PHE A 1 86 ? -13.709 -5.710 15.905 1.00 97.50 86 PHE A O 1
ATOM 680 N N . HIS A 1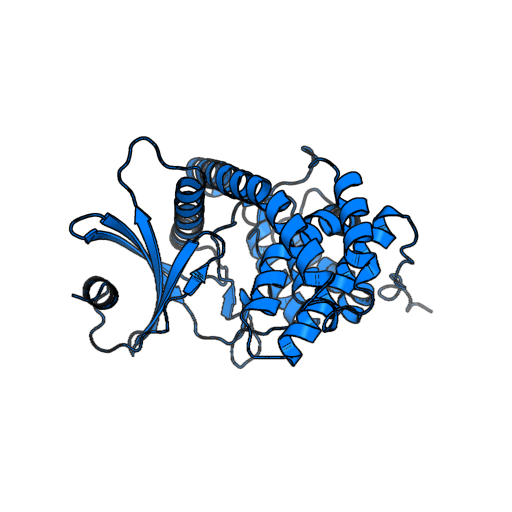 87 ? -13.414 -3.490 16.201 1.00 96.12 87 HIS A N 1
ATOM 681 C CA . HIS A 1 87 ? -13.801 -3.437 17.609 1.00 96.12 87 HIS A CA 1
ATOM 682 C C . HIS A 1 87 ? -15.074 -2.606 17.803 1.00 96.12 87 HIS A C 1
ATOM 684 O O . HIS A 1 87 ? -16.096 -3.130 18.241 1.00 96.12 87 HIS A O 1
ATOM 690 N N . SER A 1 88 ? -15.026 -1.321 17.456 1.00 96.50 88 SER A N 1
ATOM 691 C CA . SER A 1 88 ? -16.148 -0.392 17.608 1.00 96.50 88 SER A CA 1
ATOM 692 C C . SER A 1 88 ? -16.035 0.776 16.629 1.00 96.50 88 SER A C 1
ATOM 694 O O . SER A 1 88 ? -14.965 1.042 16.083 1.00 96.50 88 SER A O 1
ATOM 696 N N . ALA A 1 89 ? -17.145 1.478 16.409 1.00 97.12 89 ALA A N 1
ATOM 697 C CA . ALA A 1 89 ? -17.185 2.747 15.692 1.00 97.12 89 ALA A CA 1
ATOM 698 C C . ALA A 1 89 ? -18.192 3.683 16.366 1.00 97.12 89 ALA A C 1
ATOM 700 O O . ALA A 1 89 ? -19.253 3.235 16.804 1.00 97.12 89 ALA A O 1
ATOM 701 N N . PHE A 1 90 ? -17.850 4.962 16.464 1.00 95.56 90 PHE A N 1
ATOM 702 C CA . PHE A 1 90 ? -18.642 5.984 17.149 1.00 95.56 90 PHE A CA 1
ATOM 703 C C . PHE A 1 90 ? -18.260 7.381 16.642 1.00 95.56 90 PHE A C 1
ATOM 705 O O . PHE A 1 90 ? -17.364 7.533 15.810 1.00 95.56 90 PHE A O 1
ATOM 712 N N . GLN A 1 91 ? -18.970 8.403 17.116 1.00 93.69 91 GLN A N 1
ATOM 713 C CA . GLN A 1 91 ? -18.685 9.799 16.800 1.00 93.69 91 GLN A CA 1
ATOM 714 C C . GLN A 1 91 ? -18.302 10.562 18.062 1.00 93.69 91 GLN A C 1
ATOM 716 O O . GLN A 1 91 ? -18.888 10.349 19.124 1.00 93.69 91 GLN A O 1
ATOM 721 N N . ILE A 1 92 ? -17.345 11.474 17.927 1.00 91.88 92 ILE A N 1
ATOM 722 C CA . ILE A 1 92 ? -16.952 12.414 18.975 1.00 91.88 92 ILE A CA 1
ATOM 723 C C . ILE A 1 92 ? -17.369 13.806 18.515 1.00 91.88 92 ILE A C 1
ATOM 725 O O . ILE A 1 92 ? -16.925 14.269 17.466 1.00 91.88 92 ILE A O 1
ATOM 729 N N . ALA A 1 93 ? -18.230 14.460 19.290 1.00 88.31 93 ALA A N 1
ATOM 730 C CA . ALA A 1 93 ? -18.602 15.848 19.057 1.00 88.31 93 ALA A CA 1
ATOM 731 C C . ALA A 1 93 ? -17.624 16.774 19.794 1.00 88.31 93 ALA A C 1
ATOM 733 O O . ALA A 1 93 ? -17.510 16.710 21.019 1.00 88.31 93 ALA A O 1
ATOM 734 N N . GLU A 1 94 ? -16.943 17.636 19.048 1.00 81.69 94 GLU A N 1
ATOM 735 C CA . GLU A 1 94 ? -16.236 18.815 19.549 1.00 81.69 94 GLU A CA 1
ATOM 736 C C . GLU A 1 94 ? -16.999 20.076 19.116 1.00 81.69 94 GLU A C 1
ATOM 738 O O . GLU A 1 94 ? -17.723 20.050 18.123 1.00 81.69 94 GLU A O 1
ATOM 743 N N . ASP A 1 95 ? -16.850 21.180 19.857 1.00 74.12 95 ASP A N 1
ATOM 744 C CA . ASP A 1 95 ? -17.701 22.384 19.763 1.00 74.12 95 ASP A CA 1
ATOM 745 C C . ASP A 1 95 ? -17.968 22.892 18.324 1.00 74.12 95 ASP A C 1
ATOM 747 O O . ASP A 1 95 ? -19.046 23.419 18.050 1.00 74.12 95 ASP A O 1
ATOM 751 N N . GLU A 1 96 ? -17.021 22.703 17.395 1.00 72.31 96 GLU A N 1
ATOM 752 C CA . GLU A 1 96 ? -17.116 23.118 15.984 1.00 72.31 96 GLU A CA 1
ATOM 753 C C . GLU A 1 96 ? -16.868 21.976 14.969 1.00 72.31 96 GLU A C 1
ATOM 755 O O . GLU A 1 96 ? -16.725 22.225 13.766 1.00 72.31 96 GLU A O 1
ATOM 760 N N . ALA A 1 97 ? -16.762 20.718 15.413 1.00 76.25 97 ALA A N 1
ATOM 761 C CA . ALA A 1 97 ? -16.448 19.587 14.537 1.00 76.25 97 ALA A CA 1
ATOM 762 C C . ALA A 1 97 ? -16.945 18.247 15.088 1.00 76.25 97 ALA A C 1
ATOM 764 O O . ALA A 1 97 ? -16.738 17.928 16.255 1.00 76.25 97 ALA A O 1
ATOM 765 N N . ASN A 1 98 ? -17.501 17.408 14.216 1.00 88.38 98 ASN A N 1
ATOM 766 C CA . ASN A 1 98 ? -17.677 15.995 14.526 1.00 88.38 98 ASN A CA 1
ATOM 767 C C . ASN A 1 98 ? -16.459 15.218 14.034 1.00 88.38 98 ASN A C 1
ATOM 769 O O . ASN A 1 98 ? -15.911 15.503 12.971 1.00 88.38 98 ASN A O 1
ATOM 773 N N . HIS A 1 99 ? -16.050 14.211 14.791 1.00 91.38 99 HIS A N 1
ATOM 774 C CA . HIS A 1 99 ? -15.046 13.252 14.368 1.00 91.38 99 HIS A CA 1
ATOM 775 C C . HIS A 1 99 ? -15.680 11.875 14.272 1.00 91.38 99 HIS A C 1
ATOM 777 O O . HIS A 1 99 ? -16.247 11.373 15.244 1.00 91.38 99 HIS A O 1
ATOM 783 N N . SER A 1 100 ? -15.563 11.261 13.101 1.00 95.12 100 SER A N 1
ATOM 784 C CA . SER A 1 100 ? -15.924 9.864 12.908 1.00 95.12 100 SER A CA 1
ATOM 785 C C . SER A 1 100 ? -14.737 8.995 13.314 1.00 95.12 100 SER A C 1
ATOM 787 O O . SER A 1 100 ? -13.613 9.218 12.858 1.00 95.12 100 SER A O 1
ATOM 789 N N . VAL A 1 101 ? -14.988 8.016 14.187 1.00 96.69 101 VAL A N 1
ATOM 790 C CA . VAL A 1 101 ? -13.970 7.121 14.750 1.00 96.69 101 VAL A CA 1
ATOM 791 C C . VAL A 1 101 ? -14.342 5.670 14.494 1.00 96.69 101 VAL A C 1
ATOM 793 O O . VAL A 1 101 ? -15.488 5.267 14.705 1.00 96.69 101 VAL A O 1
ATOM 796 N N . PHE A 1 102 ? -13.364 4.859 14.097 1.00 98.06 102 PHE A N 1
ATOM 797 C CA . PHE A 1 102 ? -13.440 3.413 14.287 1.00 98.06 102 PHE A CA 1
ATOM 798 C C . PHE A 1 102 ? -12.152 2.873 14.899 1.00 98.06 102 PHE A C 1
ATOM 800 O O . PHE A 1 102 ? -11.066 3.418 14.704 1.00 98.06 102 PHE A O 1
ATOM 807 N N . VAL A 1 103 ? -12.287 1.792 15.658 1.00 98.19 103 VAL A N 1
ATOM 808 C CA . VAL A 1 103 ? -11.194 1.145 16.377 1.00 98.19 103 VAL A CA 1
ATOM 809 C C . VAL A 1 103 ? -11.049 -0.283 15.876 1.00 98.19 103 VAL A C 1
ATOM 811 O O . VAL A 1 103 ? -12.034 -1.018 15.746 1.00 98.19 103 VAL A O 1
ATOM 814 N N . THR A 1 104 ? -9.811 -0.696 15.623 1.00 98.12 104 THR A N 1
ATOM 815 C CA . THR A 1 104 ? -9.457 -2.091 15.357 1.00 98.12 104 THR A CA 1
ATOM 816 C C . THR A 1 104 ? -8.509 -2.612 16.429 1.00 98.12 104 THR A C 1
ATOM 818 O O . THR A 1 104 ? -7.748 -1.851 17.011 1.00 98.12 104 THR A O 1
ATOM 821 N N . SER A 1 105 ? -8.542 -3.911 16.711 1.00 97.06 105 SER A N 1
ATOM 822 C CA . SER A 1 105 ? -7.489 -4.590 17.472 1.00 97.06 105 SER A CA 1
ATOM 823 C C . SER A 1 105 ? -6.511 -5.248 16.507 1.00 97.06 105 SER A C 1
ATOM 825 O O . SER A 1 105 ? -6.925 -5.819 15.494 1.00 97.06 105 SER A O 1
ATOM 827 N N . PHE A 1 106 ? -5.216 -5.189 16.802 1.00 95.25 106 PHE A N 1
ATOM 828 C CA . PHE A 1 106 ? -4.190 -5.723 15.908 1.00 95.25 106 PHE A CA 1
ATOM 829 C C . PHE A 1 106 ? -3.117 -6.518 16.653 1.00 95.25 106 PHE A C 1
ATOM 831 O O . PHE A 1 106 ? -2.919 -6.394 17.865 1.00 95.25 106 PHE A O 1
ATOM 838 N N . GLN A 1 107 ? -2.425 -7.379 15.908 1.00 93.19 107 GLN A N 1
ATOM 839 C CA . GLN A 1 107 ? -1.267 -8.104 16.413 1.00 93.19 107 GLN A CA 1
ATOM 840 C C . GLN A 1 107 ? -0.014 -7.253 16.201 1.00 93.19 107 GLN A C 1
ATOM 842 O O . GLN A 1 107 ? 0.258 -6.815 15.086 1.00 93.19 107 GLN A O 1
ATOM 847 N N . ALA A 1 108 ? 0.762 -7.047 17.267 1.00 92.12 108 ALA A N 1
ATOM 848 C CA . ALA A 1 108 ? 2.025 -6.329 17.175 1.00 92.12 108 ALA A CA 1
ATOM 849 C C . ALA A 1 108 ? 2.987 -7.017 16.191 1.00 92.12 108 ALA A C 1
ATOM 851 O O . ALA A 1 108 ? 3.041 -8.245 16.086 1.00 92.12 108 ALA A O 1
ATOM 852 N N . GLY A 1 109 ? 3.763 -6.202 15.488 1.00 94.44 109 GLY A N 1
ATOM 853 C CA . GLY A 1 109 ? 4.747 -6.642 14.515 1.00 94.44 109 GLY A CA 1
ATOM 854 C C . GLY A 1 109 ? 5.607 -5.471 14.061 1.00 94.44 109 GLY A C 1
ATOM 855 O O . GLY A 1 109 ? 5.331 -4.316 14.387 1.00 94.44 109 GLY A O 1
ATOM 856 N N . SER A 1 110 ? 6.652 -5.781 13.305 1.00 95.44 110 SER A N 1
ATOM 857 C CA . SER A 1 110 ? 7.587 -4.794 12.764 1.00 95.44 110 SER A CA 1
ATOM 858 C C . SER A 1 110 ? 7.388 -4.629 11.262 1.00 95.44 110 SER A C 1
ATOM 860 O O . SER A 1 110 ? 7.207 -5.612 10.540 1.00 95.44 110 SER A O 1
ATOM 862 N N . THR A 1 111 ? 7.411 -3.384 10.797 1.00 94.62 111 THR A N 1
ATOM 863 C CA . THR A 1 111 ? 7.455 -3.063 9.369 1.00 94.62 111 THR A CA 1
ATOM 864 C C . THR A 1 111 ? 8.888 -3.165 8.857 1.00 94.62 111 THR A C 1
ATOM 866 O O . THR A 1 111 ? 9.854 -3.194 9.627 1.00 94.62 111 THR A O 1
ATOM 869 N N . ARG A 1 112 ? 9.038 -3.251 7.536 1.00 93.19 112 ARG A N 1
ATOM 870 C CA . ARG A 1 112 ? 10.341 -3.299 6.866 1.00 93.19 112 ARG A CA 1
ATOM 871 C C . ARG A 1 112 ? 10.324 -2.316 5.704 1.00 93.19 112 ARG A C 1
ATOM 873 O O . ARG A 1 112 ? 9.310 -2.180 5.035 1.00 93.19 112 ARG A O 1
ATOM 880 N N . ALA A 1 113 ? 11.445 -1.648 5.445 1.00 89.25 113 ALA A N 1
ATOM 881 C CA . ALA A 1 113 ? 11.567 -0.728 4.308 1.00 89.25 113 ALA A CA 1
ATOM 882 C C . ALA A 1 113 ? 11.799 -1.458 2.969 1.00 89.25 113 ALA A C 1
ATOM 884 O O . ALA A 1 113 ? 11.664 -0.869 1.896 1.00 89.25 113 ALA A O 1
ATOM 885 N N . GLU A 1 114 ? 12.209 -2.726 3.024 1.00 94.62 114 GLU A N 1
ATOM 886 C CA . GLU A 1 114 ? 12.443 -3.599 1.874 1.00 94.62 114 GLU A CA 1
ATOM 887 C C . GLU A 1 114 ? 12.103 -5.042 2.253 1.00 94.62 114 GLU A C 1
ATOM 889 O O . GLU A 1 114 ? 12.355 -5.456 3.386 1.00 94.62 114 GLU A O 1
ATOM 894 N N . LEU A 1 115 ? 11.556 -5.798 1.302 1.00 97.56 115 LEU A N 1
ATOM 895 C CA . LEU A 1 115 ? 11.196 -7.204 1.443 1.00 97.56 115 LEU A CA 1
ATOM 896 C C . LEU A 1 115 ? 12.058 -8.068 0.519 1.00 97.56 115 LEU A C 1
ATOM 898 O O . LEU A 1 115 ? 12.167 -7.830 -0.689 1.00 97.56 115 LEU A O 1
ATOM 902 N N . GLY A 1 116 ? 12.637 -9.120 1.086 1.00 97.38 116 GLY A N 1
ATOM 903 C CA . GLY A 1 116 ? 13.254 -10.205 0.342 1.00 97.38 116 GLY A CA 1
ATOM 904 C C . GLY A 1 116 ? 12.216 -11.149 -0.268 1.00 97.38 116 GLY A C 1
ATOM 905 O O . GLY A 1 116 ? 11.017 -11.084 0.003 1.00 97.38 116 GLY A O 1
ATOM 906 N N . LEU A 1 117 ? 12.690 -12.091 -1.089 1.00 97.44 117 LEU A N 1
ATOM 907 C CA . LEU A 1 117 ? 11.818 -12.995 -1.849 1.00 97.44 117 LEU A CA 1
ATOM 908 C C . LEU A 1 117 ? 10.883 -13.819 -0.952 1.00 97.44 117 LEU A C 1
ATOM 910 O O . LEU A 1 117 ? 9.718 -13.998 -1.293 1.00 97.44 117 LEU A O 1
ATOM 914 N N . GLY A 1 118 ? 11.382 -14.312 0.185 1.00 98.00 118 GLY A N 1
ATOM 915 C CA . GLY A 1 118 ? 10.575 -15.099 1.119 1.00 98.00 118 GLY A CA 1
ATOM 916 C C . GLY A 1 118 ? 9.429 -14.294 1.735 1.00 98.00 118 GLY A C 1
ATOM 917 O O . GLY A 1 118 ? 8.327 -14.810 1.870 1.00 98.00 118 GLY A O 1
ATOM 918 N N . GLU A 1 119 ? 9.660 -13.023 2.062 1.00 98.38 119 GLU A N 1
ATOM 919 C CA . GLU A 1 119 ? 8.632 -12.143 2.629 1.00 98.38 119 GLU A CA 1
ATOM 920 C C . GLU A 1 119 ? 7.609 -11.730 1.576 1.00 98.38 119 GLU A C 1
ATOM 922 O O . GLU A 1 119 ? 6.412 -11.798 1.838 1.00 98.38 119 GLU A O 1
ATOM 927 N N . LEU A 1 120 ? 8.066 -11.377 0.368 1.00 98.56 120 LEU A N 1
ATOM 928 C CA . LEU A 1 120 ? 7.182 -11.086 -0.764 1.00 98.56 120 LEU A CA 1
ATOM 929 C C . LEU A 1 120 ? 6.257 -12.264 -1.062 1.00 98.56 120 LEU A C 1
ATOM 931 O O . LEU A 1 120 ? 5.071 -12.060 -1.300 1.00 98.56 120 LEU A O 1
ATOM 935 N N . ILE A 1 121 ? 6.790 -13.488 -1.013 1.00 98.50 121 ILE A N 1
ATOM 936 C CA . ILE A 1 121 ? 5.999 -14.708 -1.162 1.00 98.50 121 ILE A CA 1
ATOM 937 C C . ILE A 1 121 ? 4.923 -14.780 -0.077 1.00 98.50 121 ILE A C 1
ATOM 939 O O . ILE A 1 121 ? 3.758 -14.879 -0.438 1.00 98.50 121 ILE A O 1
ATOM 943 N N . LYS A 1 122 ? 5.274 -14.648 1.210 1.00 98.31 122 LYS A N 1
ATOM 944 C CA . LYS A 1 122 ? 4.306 -14.708 2.324 1.00 98.31 122 LYS A CA 1
ATOM 945 C C . LYS A 1 122 ? 3.200 -13.658 2.211 1.00 98.31 122 LYS A C 1
ATOM 947 O O . LYS A 1 122 ? 2.037 -13.959 2.466 1.00 98.31 122 LYS A O 1
ATOM 952 N N . VAL A 1 123 ? 3.542 -12.432 1.808 1.00 98.44 123 VAL A N 1
ATOM 953 C CA . VAL A 1 123 ? 2.542 -11.383 1.553 1.00 98.44 123 VAL A CA 1
ATOM 954 C C . VAL A 1 123 ? 1.657 -11.781 0.370 1.00 98.44 123 VAL A C 1
ATOM 956 O O . VAL A 1 123 ? 0.436 -11.707 0.470 1.00 98.44 123 VAL A O 1
ATOM 959 N N . ALA A 1 124 ? 2.241 -12.281 -0.719 1.00 98.38 124 ALA A N 1
ATOM 960 C CA . ALA A 1 124 ? 1.496 -12.740 -1.885 1.00 98.38 124 ALA A CA 1
ATOM 961 C C . ALA A 1 124 ? 0.548 -13.918 -1.572 1.00 98.38 124 ALA A C 1
ATOM 963 O O . ALA A 1 124 ? -0.529 -13.987 -2.162 1.00 98.38 124 ALA A O 1
ATOM 964 N N . GLU A 1 125 ? 0.882 -14.793 -0.613 1.00 97.94 125 GLU A N 1
ATOM 965 C CA . GLU A 1 125 ? -0.052 -15.809 -0.096 1.00 97.94 125 GLU A CA 1
ATOM 966 C C . GLU A 1 125 ? -1.301 -15.155 0.505 1.00 97.94 125 GLU A C 1
ATOM 968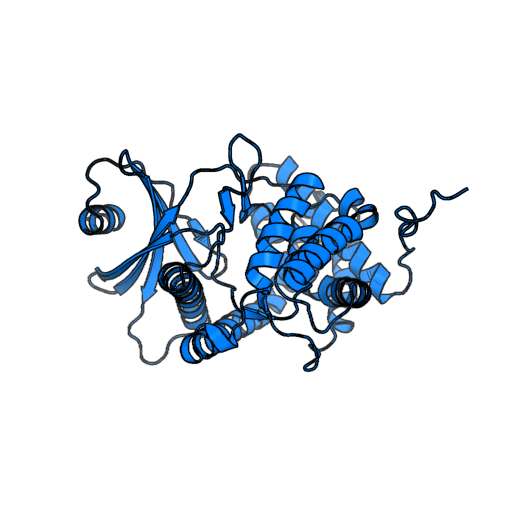 O O . GLU A 1 125 ? -2.421 -15.530 0.164 1.00 97.94 125 GLU A O 1
ATOM 973 N N . GLN A 1 126 ? -1.126 -14.140 1.361 1.00 97.69 126 GLN A N 1
ATOM 974 C CA . GLN A 1 126 ? -2.254 -13.419 1.958 1.00 97.69 126 GLN A CA 1
ATOM 975 C C . GLN A 1 126 ? -3.106 -12.741 0.884 1.00 97.69 126 GLN A C 1
ATOM 977 O O . GLN A 1 126 ? -4.331 -12.838 0.911 1.00 97.69 126 GLN A O 1
ATOM 982 N N . ILE A 1 127 ? -2.478 -12.128 -0.117 1.00 97.81 127 ILE A N 1
ATOM 983 C CA . ILE A 1 127 ? -3.199 -11.502 -1.231 1.00 97.81 127 ILE A CA 1
ATOM 984 C C . ILE A 1 127 ? -3.970 -12.525 -2.069 1.00 97.81 127 ILE A C 1
ATOM 986 O O . ILE A 1 127 ? -5.083 -12.233 -2.496 1.00 97.81 127 ILE A O 1
ATOM 990 N N . ALA A 1 128 ? -3.465 -13.750 -2.245 1.00 97.31 128 ALA A N 1
ATOM 991 C CA . ALA A 1 128 ? -4.245 -14.820 -2.868 1.00 97.31 128 ALA A CA 1
ATOM 992 C C . ALA A 1 128 ? -5.514 -15.145 -2.059 1.00 97.31 128 ALA A C 1
ATOM 994 O O . ALA A 1 128 ? -6.579 -15.321 -2.650 1.00 97.31 128 ALA A O 1
ATOM 995 N N . HIS A 1 129 ? -5.439 -15.149 -0.721 1.00 95.75 129 HIS A N 1
ATOM 996 C CA . HIS A 1 129 ? -6.620 -15.300 0.137 1.00 95.75 129 HIS A CA 1
ATOM 997 C C . HIS A 1 129 ? -7.625 -14.156 -0.032 1.00 95.75 129 HIS A C 1
ATOM 999 O O . HIS A 1 129 ? -8.818 -14.431 -0.143 1.00 95.75 129 HIS A O 1
ATOM 1005 N N . LEU A 1 130 ? -7.164 -12.902 -0.100 1.00 95.62 130 LEU A N 1
ATOM 1006 C CA . LEU A 1 130 ? -8.024 -11.742 -0.370 1.00 95.62 130 LEU A CA 1
ATOM 1007 C C . LEU A 1 130 ? -8.704 -11.859 -1.740 1.00 95.62 130 LEU A C 1
ATOM 1009 O O . LEU A 1 130 ? -9.923 -11.742 -1.849 1.00 95.62 130 LEU A O 1
ATOM 1013 N N . HIS A 1 131 ? -7.925 -12.143 -2.784 1.00 95.50 131 HIS A N 1
ATOM 1014 C CA . HIS A 1 131 ? -8.409 -12.213 -4.163 1.00 95.50 131 HIS A CA 1
ATOM 1015 C C . HIS A 1 131 ? -9.308 -13.431 -4.423 1.00 95.50 131 HIS A C 1
ATOM 1017 O O . HIS A 1 131 ? -10.114 -13.417 -5.356 1.00 95.50 131 HIS A O 1
ATOM 1023 N N . ALA A 1 132 ? -9.219 -14.475 -3.593 1.00 94.56 132 ALA A N 1
ATOM 1024 C CA . ALA A 1 132 ? -10.133 -15.612 -3.638 1.00 94.56 132 ALA A CA 1
ATOM 1025 C C . ALA A 1 132 ? -11.549 -15.251 -3.155 1.00 94.56 132 ALA A C 1
ATOM 1027 O O . ALA A 1 132 ? -12.520 -15.883 -3.598 1.00 94.56 132 ALA A O 1
ATOM 1028 N N . ILE A 1 133 ? -11.694 -14.232 -2.294 1.00 91.88 133 ILE A N 1
ATOM 1029 C CA . ILE A 1 133 ? -13.001 -13.789 -1.796 1.00 91.88 133 ILE A CA 1
ATOM 1030 C C . ILE A 1 133 ? -13.869 -13.386 -2.987 1.00 91.88 133 ILE A C 1
ATOM 1032 O O . ILE A 1 133 ? -13.433 -12.688 -3.899 1.00 91.88 133 ILE A O 1
ATOM 1036 N N . ASN A 1 134 ? -15.113 -13.859 -3.015 1.00 81.31 134 ASN A N 1
ATOM 1037 C CA . ASN A 1 134 ? -16.056 -13.496 -4.060 1.00 81.31 134 ASN A CA 1
ATOM 1038 C C . ASN A 1 134 ? -16.807 -12.224 -3.658 1.00 81.31 134 ASN A C 1
ATOM 1040 O O . ASN A 1 134 ? -17.667 -12.313 -2.786 1.00 81.31 134 ASN A O 1
ATOM 1044 N N . PRO A 1 135 ? -16.577 -11.061 -4.299 1.00 72.38 135 PRO A N 1
ATOM 1045 C CA . PRO A 1 135 ? -17.309 -9.844 -3.940 1.00 72.38 135 PRO A CA 1
ATOM 1046 C C . PRO A 1 135 ? -18.827 -10.032 -4.066 1.00 72.38 135 PRO A C 1
ATOM 1048 O O . PRO A 1 135 ? -19.596 -9.510 -3.264 1.00 72.38 135 PRO A O 1
ATOM 1051 N N . ALA A 1 136 ? -19.263 -10.886 -5.004 1.00 69.88 136 ALA A N 1
ATOM 1052 C CA . ALA A 1 136 ? -20.668 -11.237 -5.189 1.00 69.88 136 ALA A CA 1
ATOM 1053 C C . ALA A 1 136 ? -21.305 -11.975 -3.994 1.00 69.88 136 ALA A C 1
ATOM 1055 O O . ALA A 1 136 ? -22.531 -12.038 -3.927 1.00 69.88 136 ALA A O 1
ATOM 1056 N N . THR A 1 137 ? -20.512 -12.547 -3.081 1.00 70.69 137 THR A N 1
ATOM 1057 C CA . THR A 1 137 ? -21.009 -13.238 -1.878 1.00 70.69 137 THR A CA 1
ATOM 1058 C C . THR A 1 137 ? -20.856 -12.428 -0.597 1.00 70.69 137 THR A C 1
ATOM 1060 O O . THR A 1 137 ? -21.425 -12.847 0.398 1.00 70.69 137 THR A O 1
ATOM 1063 N N . ILE A 1 138 ? -20.111 -11.315 -0.604 1.00 72.94 138 ILE A N 1
ATOM 1064 C CA . ILE A 1 138 ? -19.911 -10.478 0.588 1.00 72.94 138 ILE A CA 1
ATOM 1065 C C . ILE A 1 138 ? -21.185 -9.671 0.869 1.00 72.94 138 ILE A C 1
ATOM 1067 O O . ILE A 1 138 ? -21.919 -9.955 1.801 1.00 72.94 138 ILE A O 1
ATOM 1071 N N . ASN A 1 139 ? -21.461 -8.660 0.043 1.00 79.75 139 ASN A N 1
ATOM 1072 C CA . ASN A 1 139 ? -22.658 -7.821 0.083 1.00 79.75 139 ASN A CA 1
ATOM 1073 C C . ASN A 1 139 ? -22.601 -6.887 -1.145 1.00 79.75 139 ASN A C 1
ATOM 1075 O O . ASN A 1 139 ? -21.546 -6.328 -1.467 1.00 79.75 139 ASN A O 1
ATOM 1079 N N . LYS A 1 140 ? -23.726 -6.703 -1.847 1.00 85.00 140 LYS A N 1
ATOM 1080 C CA . LYS A 1 140 ? -23.814 -5.747 -2.965 1.00 85.00 140 LYS A CA 1
ATOM 1081 C C . LYS A 1 140 ? -23.623 -4.302 -2.504 1.00 85.00 140 LYS A C 1
ATOM 1083 O O . LYS A 1 140 ? -22.989 -3.534 -3.218 1.00 85.00 140 LYS A O 1
ATOM 1088 N N . GLU A 1 141 ? -24.133 -3.954 -1.325 1.00 88.50 141 GLU A N 1
ATOM 1089 C CA . GLU A 1 141 ? -23.999 -2.616 -0.740 1.00 88.50 141 GLU A CA 1
ATOM 1090 C C . GLU A 1 141 ? -22.536 -2.307 -0.420 1.00 88.50 141 GLU A C 1
ATOM 1092 O O . GLU A 1 141 ? -22.043 -1.265 -0.836 1.00 88.50 141 GLU A O 1
ATOM 1097 N N . PHE A 1 142 ? -21.814 -3.252 0.199 1.00 90.19 142 PHE A N 1
ATOM 1098 C CA . PHE A 1 142 ? -20.365 -3.146 0.417 1.00 90.19 142 PHE A CA 1
ATOM 1099 C C . PHE A 1 142 ? -19.626 -2.877 -0.894 1.00 90.19 142 PHE A C 1
ATOM 1101 O O . PHE A 1 142 ? -18.835 -1.946 -0.990 1.00 90.19 142 PHE A O 1
ATOM 1108 N N . THR A 1 143 ? -19.919 -3.674 -1.923 1.00 90.06 143 THR A N 1
ATOM 1109 C CA . THR A 1 143 ? -19.233 -3.562 -3.214 1.00 90.06 143 THR A CA 1
ATOM 1110 C C . THR A 1 143 ? -19.505 -2.216 -3.892 1.00 90.06 143 THR A C 1
ATOM 1112 O O . THR A 1 143 ? -18.584 -1.624 -4.450 1.00 90.06 143 THR A O 1
ATOM 1115 N N . SER A 1 144 ? -20.749 -1.725 -3.839 1.00 91.88 144 SER A N 1
ATOM 1116 C CA . SER A 1 144 ? -21.110 -0.411 -4.385 1.00 91.88 144 SER A CA 1
ATOM 1117 C C . SER A 1 144 ? -20.416 0.710 -3.620 1.00 91.88 144 SER A C 1
ATOM 1119 O O . SER A 1 144 ? -19.753 1.535 -4.235 1.00 91.88 144 SER A O 1
ATOM 1121 N N . ALA A 1 145 ? -20.499 0.694 -2.288 1.00 93.31 145 ALA A N 1
ATOM 1122 C CA . ALA A 1 145 ? -19.916 1.731 -1.445 1.00 93.31 145 ALA A CA 1
ATOM 1123 C C . ALA A 1 145 ? -18.393 1.808 -1.609 1.00 93.31 145 ALA A C 1
ATOM 1125 O O . ALA A 1 145 ? -17.849 2.892 -1.796 1.00 93.31 145 ALA A O 1
ATOM 1126 N N . VAL A 1 146 ? -17.712 0.656 -1.618 1.00 94.06 146 VAL A N 1
ATOM 1127 C CA . VAL A 1 146 ? -16.260 0.584 -1.831 1.00 94.06 146 VAL A CA 1
ATOM 1128 C C . VAL A 1 146 ? -15.861 1.139 -3.194 1.00 94.06 146 VAL A C 1
ATOM 1130 O O . VAL A 1 146 ? -14.874 1.869 -3.297 1.00 94.06 146 VAL A O 1
ATOM 1133 N N . LYS A 1 147 ? -16.632 0.824 -4.239 1.00 94.06 147 LYS A N 1
ATOM 1134 C CA . LYS A 1 147 ? -16.394 1.359 -5.579 1.00 94.06 147 LYS A CA 1
ATOM 1135 C C . LYS A 1 147 ? -16.577 2.878 -5.609 1.00 94.06 147 LYS A C 1
ATOM 1137 O O . LYS A 1 147 ? -15.670 3.568 -6.054 1.00 94.06 147 LYS A O 1
ATOM 1142 N N . ASP A 1 148 ? -17.704 3.391 -5.123 1.00 94.75 148 ASP A N 1
ATOM 1143 C CA . ASP A 1 148 ? -18.020 4.824 -5.184 1.00 94.75 148 ASP A CA 1
ATOM 1144 C C . ASP A 1 148 ? -17.009 5.656 -4.374 1.00 94.75 148 ASP A C 1
ATOM 1146 O O . ASP A 1 148 ? -16.516 6.690 -4.829 1.00 94.75 148 ASP A O 1
ATOM 1150 N N . ASN A 1 149 ? -16.615 5.157 -3.201 1.00 96.25 149 ASN A N 1
ATOM 1151 C CA . ASN A 1 149 ? -15.553 5.753 -2.398 1.00 96.25 149 ASN A CA 1
ATOM 1152 C C . ASN A 1 149 ? -14.202 5.728 -3.123 1.00 96.25 149 ASN A C 1
ATOM 1154 O O . ASN A 1 149 ? -13.498 6.737 -3.156 1.00 96.25 149 ASN A O 1
ATOM 1158 N N . HIS A 1 150 ? -13.828 4.596 -3.725 1.00 95.88 150 HIS A N 1
ATOM 1159 C CA . HIS A 1 150 ? -12.572 4.502 -4.464 1.00 95.88 150 HIS A CA 1
ATOM 1160 C C . HIS A 1 150 ? -12.546 5.413 -5.696 1.00 95.88 150 HIS A C 1
ATOM 1162 O O . HIS A 1 150 ? -11.497 5.983 -6.000 1.00 95.88 150 HIS A O 1
ATOM 1168 N N . ASP A 1 151 ? -13.683 5.600 -6.370 1.00 94.50 151 ASP A N 1
ATOM 1169 C CA . ASP A 1 151 ? -13.819 6.530 -7.492 1.00 94.50 151 ASP A CA 1
ATOM 1170 C C . ASP A 1 151 ? -13.542 7.977 -7.027 1.00 94.50 151 ASP A C 1
ATOM 1172 O O . ASP A 1 151 ? -12.787 8.698 -7.685 1.00 94.50 151 ASP A O 1
ATOM 1176 N N . ASN A 1 152 ? -14.038 8.379 -5.848 1.00 94.12 152 ASN A N 1
ATOM 1177 C CA . ASN A 1 152 ? -13.739 9.689 -5.247 1.00 94.12 152 ASN A CA 1
ATOM 1178 C C . ASN A 1 152 ? -12.255 9.854 -4.880 1.00 94.12 152 ASN A C 1
ATOM 1180 O O . ASN A 1 152 ? -11.650 10.880 -5.202 1.00 94.12 152 ASN A O 1
ATOM 1184 N N . ILE A 1 153 ? -11.653 8.843 -4.242 1.00 94.81 153 ILE A N 1
ATOM 1185 C CA . ILE A 1 153 ? -10.220 8.842 -3.891 1.00 94.81 153 ILE A CA 1
ATOM 1186 C C . ILE A 1 153 ? -9.370 8.962 -5.160 1.00 94.81 153 ILE A C 1
ATOM 1188 O O . ILE A 1 153 ? -8.462 9.788 -5.243 1.00 94.81 153 ILE A O 1
ATOM 1192 N N . SER A 1 154 ? -9.695 8.165 -6.175 1.00 92.75 154 SER A N 1
ATOM 1193 C CA . SER A 1 154 ? -8.994 8.138 -7.458 1.00 92.75 154 SER A CA 1
ATOM 1194 C C . SER A 1 154 ? -9.113 9.462 -8.206 1.00 92.75 154 SER A C 1
ATOM 1196 O O . SER A 1 154 ? -8.128 9.943 -8.767 1.00 92.75 154 SER A O 1
ATOM 1198 N N . LEU A 1 155 ? -10.295 10.082 -8.196 1.00 92.38 155 LEU A N 1
ATOM 1199 C CA . LEU A 1 155 ? -10.512 11.390 -8.811 1.00 92.38 155 LEU A CA 1
ATOM 1200 C C . LEU A 1 155 ? -9.680 12.481 -8.127 1.00 92.38 155 LEU A C 1
ATOM 1202 O O . LEU A 1 155 ? -9.055 13.295 -8.810 1.00 92.38 155 LEU A O 1
ATOM 1206 N N . TYR A 1 156 ? -9.634 12.485 -6.794 1.00 92.62 156 TYR A N 1
ATOM 1207 C CA . TYR A 1 156 ? -8.798 13.421 -6.047 1.00 92.62 156 TYR A CA 1
ATOM 1208 C C . TYR A 1 156 ? -7.307 13.228 -6.361 1.00 92.62 156 TYR A C 1
ATOM 1210 O O . TYR A 1 156 ? -6.628 14.192 -6.717 1.00 92.62 156 TYR A O 1
ATOM 1218 N N . LYS A 1 157 ? -6.815 11.983 -6.354 1.00 90.81 157 LYS A N 1
ATOM 1219 C CA . LYS A 1 157 ? -5.416 11.661 -6.691 1.00 90.81 157 LYS A CA 1
ATOM 1220 C C . LYS A 1 157 ? -5.030 12.095 -8.102 1.00 90.81 157 LYS A C 1
ATOM 1222 O O . LYS A 1 157 ? -3.978 12.704 -8.287 1.00 90.81 157 LYS A O 1
ATOM 1227 N N . LYS A 1 158 ? -5.898 11.863 -9.090 1.00 89.06 158 LYS A N 1
ATOM 1228 C CA . LYS A 1 158 ? -5.688 12.341 -10.467 1.00 89.06 158 LYS A CA 1
ATOM 1229 C C . LYS A 1 158 ? -5.564 13.865 -10.535 1.00 89.06 158 LYS A C 1
ATOM 1231 O O . LYS A 1 158 ? -4.715 14.378 -11.260 1.00 89.06 158 LYS A O 1
ATOM 1236 N N . ASN A 1 159 ? -6.355 14.595 -9.747 1.00 90.06 159 ASN A N 1
ATOM 1237 C CA . ASN A 1 159 ? -6.262 16.055 -9.686 1.00 90.06 159 ASN A CA 1
ATOM 1238 C C . ASN A 1 159 ? -4.946 16.541 -9.055 1.00 90.06 159 ASN A C 1
ATOM 1240 O O . ASN A 1 159 ? -4.418 17.568 -9.484 1.00 90.06 159 ASN A O 1
ATOM 1244 N N . LEU A 1 160 ? -4.390 15.801 -8.090 1.00 89.94 160 LEU A N 1
ATOM 1245 C CA . LEU A 1 160 ? -3.089 16.107 -7.484 1.00 89.94 160 LEU A CA 1
ATOM 1246 C C . LEU A 1 160 ? -1.899 15.739 -8.376 1.00 89.94 160 LEU A C 1
ATOM 1248 O O . LEU A 1 160 ? -0.860 16.401 -8.317 1.00 89.94 160 LEU A O 1
ATOM 1252 N N . GLN A 1 161 ? -2.039 14.712 -9.216 1.00 88.88 161 GLN A N 1
ATOM 1253 C CA . GLN A 1 161 ? -0.941 14.128 -9.988 1.00 88.88 161 GLN A CA 1
ATOM 1254 C C . GLN A 1 161 ? -0.167 15.171 -10.803 1.00 88.88 161 GLN A C 1
ATOM 1256 O O . GLN A 1 161 ? 1.061 15.179 -10.789 1.00 88.88 161 GLN A O 1
ATOM 1261 N N . LYS A 1 162 ? -0.863 16.108 -11.458 1.00 87.31 162 LYS A N 1
ATOM 1262 C CA . LYS A 1 162 ? -0.208 17.175 -12.228 1.00 87.31 162 LYS A CA 1
ATOM 1263 C C . LYS A 1 162 ? 0.694 18.051 -11.351 1.00 87.31 162 LYS A C 1
ATOM 1265 O O . LYS A 1 162 ? 1.826 18.332 -11.729 1.00 87.31 162 LYS A O 1
ATOM 1270 N N . SER A 1 163 ? 0.207 18.458 -10.181 1.00 92.38 163 SER A N 1
ATOM 1271 C CA . SER A 1 163 ? 0.984 19.266 -9.239 1.00 92.38 163 SER A CA 1
ATOM 1272 C C . SER A 1 163 ? 2.183 18.496 -8.689 1.00 92.38 163 SER A C 1
ATOM 1274 O O . SER A 1 163 ? 3.271 19.058 -8.594 1.00 92.38 163 SER A O 1
ATOM 1276 N N . LEU A 1 164 ? 2.020 17.204 -8.393 1.00 93.12 164 LEU A N 1
ATOM 1277 C CA . LEU A 1 164 ? 3.112 16.337 -7.939 1.00 93.12 164 LEU A CA 1
ATOM 1278 C C . LEU A 1 164 ? 4.215 16.192 -8.994 1.00 93.12 164 LEU A C 1
ATOM 1280 O O . LEU A 1 164 ? 5.397 16.224 -8.658 1.00 93.12 164 LEU A O 1
ATOM 1284 N N . LEU A 1 165 ? 3.844 16.087 -10.270 1.00 92.06 165 LEU A N 1
ATOM 1285 C CA . LEU A 1 165 ? 4.792 16.026 -11.384 1.00 92.06 165 LEU A CA 1
ATOM 1286 C C . LEU A 1 165 ? 5.607 17.317 -11.525 1.00 92.06 165 LEU A C 1
ATOM 1288 O O . LEU A 1 165 ? 6.823 17.257 -11.723 1.00 92.06 165 LEU A O 1
ATOM 1292 N N . ASP A 1 166 ? 4.957 18.473 -11.385 1.00 92.56 166 ASP A N 1
ATOM 1293 C CA . ASP A 1 166 ? 5.632 19.774 -11.412 1.00 92.56 166 ASP A CA 1
ATOM 1294 C C . ASP A 1 166 ? 6.600 19.922 -10.222 1.00 92.56 166 ASP A C 1
ATOM 1296 O O . ASP A 1 166 ? 7.740 20.367 -10.400 1.00 92.56 166 ASP A O 1
ATOM 1300 N N . ILE A 1 167 ? 6.181 19.491 -9.024 1.00 94.81 167 ILE A N 1
ATOM 1301 C CA . ILE A 1 167 ? 7.021 19.482 -7.814 1.00 94.81 167 ILE A CA 1
ATOM 1302 C C . ILE A 1 167 ? 8.228 18.565 -8.006 1.00 94.81 167 ILE A C 1
ATOM 1304 O O . ILE A 1 167 ? 9.356 18.998 -7.769 1.00 94.81 167 ILE A O 1
ATOM 1308 N N . LEU A 1 168 ? 8.019 17.333 -8.480 1.00 95.12 168 LEU A N 1
ATOM 1309 C CA . LEU A 1 168 ? 9.096 16.383 -8.751 1.00 95.12 168 LEU A CA 1
ATOM 1310 C C . LEU A 1 168 ? 10.104 16.968 -9.742 1.00 95.12 168 LEU A C 1
ATOM 1312 O O . LEU A 1 168 ? 11.305 16.960 -9.476 1.00 95.12 168 LEU A O 1
ATOM 1316 N N . GLY A 1 169 ? 9.630 17.516 -10.864 1.00 94.00 169 GLY A N 1
ATOM 1317 C CA . GLY A 1 169 ? 10.505 18.090 -11.883 1.00 94.00 169 GLY A CA 1
ATOM 1318 C C . GLY A 1 169 ? 11.352 19.246 -11.352 1.00 94.00 169 GLY A C 1
ATOM 1319 O O . GLY A 1 169 ? 12.549 19.322 -11.639 1.00 94.00 169 GLY A O 1
ATOM 1320 N N . TYR A 1 170 ? 10.763 20.115 -10.531 1.00 94.06 170 TYR A N 1
ATOM 1321 C CA . TYR A 1 170 ? 11.495 21.193 -9.876 1.00 94.06 170 TYR A CA 1
ATOM 1322 C C . TYR A 1 170 ? 12.514 20.658 -8.859 1.00 94.06 170 TYR A C 1
ATOM 1324 O O . TYR A 1 170 ? 13.685 21.039 -8.918 1.00 94.06 170 TYR A O 1
ATOM 1332 N N . ALA A 1 171 ? 12.100 19.757 -7.968 1.00 92.81 171 ALA A N 1
ATOM 1333 C CA . ALA A 1 171 ? 12.922 19.256 -6.870 1.00 92.81 171 ALA A CA 1
ATOM 1334 C C . ALA A 1 171 ? 14.121 18.427 -7.364 1.00 92.81 171 ALA A C 1
ATOM 1336 O O . ALA A 1 171 ? 15.247 18.622 -6.900 1.00 92.81 171 ALA A O 1
ATOM 1337 N N . VAL A 1 172 ? 13.916 17.566 -8.369 1.00 93.62 172 VAL A N 1
ATOM 1338 C CA . VAL A 1 172 ? 14.983 16.759 -8.994 1.00 93.62 172 VAL A CA 1
ATOM 1339 C C . VAL A 1 172 ? 15.963 17.629 -9.786 1.00 93.62 172 VAL A C 1
ATOM 1341 O O . VAL A 1 172 ? 17.130 17.276 -9.914 1.00 93.62 172 VAL A O 1
ATOM 1344 N N . SER A 1 173 ? 15.545 18.807 -10.261 1.00 91.12 173 SER A N 1
ATOM 1345 C CA . SER A 1 173 ? 16.461 19.778 -10.886 1.00 91.12 173 SER A CA 1
ATOM 1346 C C . SER A 1 173 ? 17.303 20.580 -9.880 1.00 91.12 173 SER A C 1
ATOM 1348 O O . SER A 1 173 ? 18.161 21.369 -10.289 1.00 91.12 173 SER A O 1
ATOM 1350 N N . LYS A 1 174 ? 17.048 20.415 -8.574 1.00 92.44 174 LYS A N 1
ATOM 1351 C CA . LYS A 1 174 ? 17.641 21.204 -7.487 1.00 92.44 174 LYS A CA 1
ATOM 1352 C C . LYS A 1 174 ? 18.082 20.321 -6.320 1.00 92.44 174 LYS A C 1
ATOM 1354 O O . LYS A 1 174 ? 19.023 19.547 -6.469 1.00 92.44 174 LYS A O 1
ATOM 1359 N N . GLU A 1 175 ? 17.457 20.475 -5.151 1.00 91.50 175 GLU A N 1
ATOM 1360 C CA . GLU A 1 175 ? 17.903 19.882 -3.893 1.00 91.50 175 GLU A CA 1
ATOM 1361 C C . GLU A 1 175 ? 17.847 18.355 -3.871 1.00 91.50 175 GLU A C 1
ATOM 1363 O O . GLU A 1 175 ? 18.670 17.745 -3.196 1.00 91.50 175 GLU A O 1
ATOM 1368 N N . LEU A 1 176 ? 16.935 17.726 -4.621 1.00 94.50 176 LEU A N 1
ATOM 1369 C CA . LEU A 1 176 ? 16.792 16.270 -4.611 1.00 94.50 176 LEU A CA 1
ATOM 1370 C C . LEU A 1 176 ? 17.661 15.570 -5.658 1.00 94.50 176 LEU A C 1
ATOM 1372 O O . LEU A 1 176 ? 17.772 14.349 -5.607 1.00 94.50 176 LEU A O 1
ATOM 1376 N N . ALA A 1 177 ? 18.324 16.311 -6.556 1.00 95.12 177 ALA A N 1
ATOM 1377 C CA . ALA A 1 177 ? 19.161 15.752 -7.624 1.00 95.12 177 ALA A CA 1
ATOM 1378 C C . ALA A 1 177 ? 20.216 14.758 -7.107 1.00 95.12 177 ALA A C 1
ATOM 1380 O O . ALA A 1 177 ? 20.570 13.809 -7.796 1.00 95.12 177 ALA A O 1
ATOM 1381 N N . VAL A 1 178 ? 20.702 14.976 -5.881 1.00 95.62 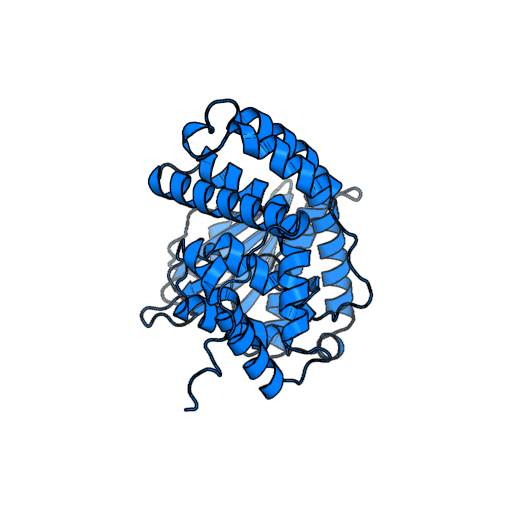178 VAL A N 1
ATOM 1382 C CA . VAL A 1 178 ? 21.763 14.192 -5.226 1.00 95.62 178 VAL A CA 1
ATOM 1383 C C . VAL A 1 178 ? 21.361 12.735 -4.973 1.00 95.62 178 VAL A C 1
ATOM 1385 O O . VAL A 1 178 ? 22.239 11.886 -4.827 1.00 95.62 178 VAL A O 1
ATOM 1388 N N . TYR A 1 179 ? 20.059 12.446 -4.892 1.00 96.94 179 TYR A N 1
ATOM 1389 C CA . TYR A 1 179 ? 19.550 11.109 -4.579 1.00 96.94 179 TYR A CA 1
ATOM 1390 C C . TYR A 1 179 ? 19.331 10.229 -5.814 1.00 96.94 179 TYR A C 1
ATOM 1392 O O . TYR A 1 179 ? 19.125 9.028 -5.654 1.00 96.94 179 TYR A O 1
ATOM 1400 N N . PHE A 1 180 ? 19.383 10.804 -7.017 1.00 96.62 180 PHE A N 1
ATOM 1401 C CA . PHE A 1 180 ? 19.141 10.106 -8.279 1.00 96.62 180 PHE A CA 1
ATOM 1402 C C . PHE A 1 180 ? 20.457 9.848 -9.014 1.00 96.62 180 PHE A C 1
ATOM 1404 O O . PHE A 1 180 ? 21.379 10.666 -8.963 1.00 96.62 180 PHE A O 1
ATOM 1411 N N . ASP A 1 181 ? 20.534 8.728 -9.726 1.00 95.31 181 ASP A N 1
ATOM 1412 C CA . ASP A 1 181 ? 21.663 8.388 -10.595 1.00 95.31 181 ASP A CA 1
ATOM 1413 C C . ASP A 1 181 ? 21.644 9.247 -11.869 1.00 95.31 181 ASP A C 1
ATOM 1415 O O . ASP A 1 181 ? 22.677 9.757 -12.310 1.00 95.31 181 ASP A O 1
ATOM 1419 N N . GLN A 1 182 ? 20.454 9.471 -12.437 1.00 94.75 182 GLN A N 1
ATOM 1420 C CA . GLN A 1 182 ? 20.245 10.190 -13.696 1.00 94.75 182 GLN A CA 1
ATOM 1421 C C . GLN A 1 182 ? 19.185 11.298 -13.547 1.00 94.75 182 GLN A C 1
ATOM 1423 O O . GLN A 1 182 ? 18.194 11.323 -14.285 1.00 94.75 182 GLN A O 1
ATOM 1428 N N . PRO A 1 183 ? 19.396 12.294 -12.659 1.00 94.31 183 PRO A N 1
ATOM 1429 C CA . PRO A 1 183 ? 18.393 13.319 -12.346 1.00 94.31 183 PRO A CA 1
ATOM 1430 C C . PRO A 1 183 ? 17.927 14.117 -13.573 1.00 94.31 183 PRO A C 1
ATOM 1432 O O . PRO A 1 183 ? 16.768 14.520 -13.656 1.00 94.31 183 PRO A O 1
ATOM 1435 N N . LEU A 1 184 ? 18.806 14.320 -14.563 1.00 92.19 184 LEU A N 1
ATOM 1436 C CA . LEU A 1 184 ? 18.471 15.038 -15.799 1.00 92.19 184 LEU A CA 1
ATOM 1437 C C . LEU A 1 184 ? 17.502 14.263 -16.707 1.00 92.19 184 LEU A C 1
ATOM 1439 O O . LEU A 1 184 ? 16.815 14.881 -17.519 1.00 92.19 184 LEU A O 1
ATOM 1443 N N . GLU A 1 185 ? 17.433 12.937 -16.573 1.00 95.62 185 GLU A N 1
ATOM 1444 C CA . GLU A 1 185 ? 16.580 12.074 -17.396 1.00 95.62 185 GLU A CA 1
ATOM 1445 C C . GLU A 1 185 ? 15.236 11.754 -16.737 1.00 95.62 185 GLU A C 1
ATOM 1447 O O . GLU A 1 185 ? 14.282 11.413 -17.440 1.00 95.62 185 GLU A O 1
ATOM 1452 N N . VAL A 1 186 ? 15.123 11.895 -15.410 1.00 95.75 186 VAL A N 1
ATOM 1453 C CA . VAL A 1 186 ? 13.897 11.585 -14.650 1.00 95.75 186 VAL A CA 1
ATOM 1454 C C . VAL A 1 186 ? 12.677 12.266 -15.271 1.00 95.75 186 VAL A C 1
ATOM 1456 O O . VAL A 1 186 ? 11.677 11.616 -15.565 1.00 95.75 186 VAL A O 1
ATOM 1459 N N . VAL A 1 187 ? 12.769 13.569 -15.552 1.00 93.56 187 VAL A N 1
ATOM 1460 C CA . VAL A 1 187 ? 11.640 14.344 -16.090 1.00 93.56 187 VAL A CA 1
ATOM 1461 C C . VAL A 1 187 ? 11.247 13.888 -17.496 1.00 93.56 187 VAL A C 1
ATOM 1463 O O . VAL A 1 187 ? 10.057 13.824 -17.805 1.00 93.56 187 VAL A O 1
ATOM 1466 N N . SER A 1 188 ? 12.208 13.567 -18.369 1.00 94.94 188 SER A N 1
ATOM 1467 C CA . SER A 1 188 ? 11.889 13.084 -19.720 1.00 94.94 188 SER A CA 1
ATOM 1468 C C . SER A 1 188 ? 11.313 11.669 -19.705 1.00 94.94 188 SER A C 1
ATOM 1470 O O . SER A 1 188 ? 10.379 11.390 -20.457 1.00 94.94 188 SER A O 1
ATOM 1472 N N . LYS A 1 189 ? 11.814 10.797 -18.823 1.00 96.00 189 LYS A N 1
ATOM 1473 C CA . LYS A 1 189 ? 11.288 9.439 -18.627 1.00 96.00 189 LYS A CA 1
ATOM 1474 C C . LYS A 1 189 ? 9.849 9.481 -18.110 1.00 96.00 189 LYS A C 1
ATOM 1476 O O . LYS A 1 189 ? 8.976 8.843 -18.686 1.00 96.00 189 LYS A O 1
ATOM 1481 N N . VAL A 1 190 ? 9.566 10.320 -17.113 1.00 94.94 190 VAL A N 1
ATOM 1482 C CA . VAL A 1 190 ? 8.205 10.528 -16.591 1.00 94.94 190 VAL A CA 1
ATOM 1483 C C . VAL A 1 190 ? 7.250 11.037 -17.676 1.00 94.94 190 VAL A C 1
ATOM 1485 O O . VAL A 1 190 ? 6.156 10.500 -17.819 1.00 94.94 190 VAL A O 1
ATOM 1488 N N . LYS A 1 191 ? 7.662 12.021 -18.489 1.00 92.69 191 LYS A N 1
ATOM 1489 C CA . LYS A 1 191 ? 6.848 12.502 -19.623 1.00 92.69 191 LYS A CA 1
ATOM 1490 C C . LYS A 1 191 ? 6.542 11.399 -20.631 1.00 92.69 191 LYS A C 1
ATOM 1492 O O . LYS A 1 191 ? 5.403 11.288 -21.064 1.00 92.69 191 LYS A O 1
ATOM 1497 N N . THR A 1 192 ? 7.537 10.568 -20.938 1.00 93.12 192 THR A N 1
ATOM 1498 C CA . THR A 1 192 ? 7.365 9.409 -21.826 1.00 93.12 192 THR A CA 1
ATOM 1499 C C . THR A 1 192 ? 6.280 8.472 -21.295 1.00 93.12 192 THR A C 1
ATOM 1501 O O . THR A 1 192 ? 5.432 8.033 -22.061 1.00 93.12 192 THR A O 1
ATOM 1504 N N . LEU A 1 193 ? 6.260 8.199 -19.984 1.00 92.19 193 LEU A N 1
ATOM 1505 C CA . LEU A 1 193 ? 5.242 7.333 -19.383 1.00 92.19 193 LEU A CA 1
ATOM 1506 C C . LEU A 1 193 ? 3.839 7.944 -19.388 1.00 92.19 193 LEU A C 1
ATOM 1508 O O . LEU A 1 193 ? 2.880 7.217 -19.608 1.00 92.19 193 LEU A O 1
ATOM 1512 N N . ILE A 1 194 ? 3.714 9.254 -19.167 1.00 90.38 194 ILE A N 1
ATOM 1513 C CA . ILE A 1 194 ? 2.415 9.949 -19.213 1.00 90.38 194 ILE A CA 1
ATOM 1514 C C . ILE A 1 194 ? 1.830 9.901 -20.628 1.00 90.38 194 ILE A C 1
ATOM 1516 O O . ILE A 1 194 ? 0.641 9.666 -20.804 1.00 90.38 194 ILE A O 1
ATOM 1520 N N . GLU A 1 195 ? 2.662 10.107 -21.649 1.00 87.44 195 GLU A N 1
ATOM 1521 C CA . GLU A 1 195 ? 2.239 10.022 -23.054 1.00 87.44 195 GLU A CA 1
ATOM 1522 C C . GLU A 1 195 ? 1.876 8.589 -23.476 1.00 87.44 195 GLU A C 1
ATOM 1524 O O . GLU A 1 195 ? 1.122 8.397 -24.430 1.00 87.44 195 GLU A O 1
ATOM 1529 N N . ALA A 1 196 ? 2.409 7.597 -22.762 1.00 83.38 196 ALA A N 1
ATOM 1530 C CA . ALA A 1 196 ? 2.207 6.174 -22.988 1.00 83.38 196 ALA A CA 1
ATOM 1531 C C . ALA A 1 196 ? 1.102 5.549 -22.123 1.00 83.38 196 ALA A C 1
ATOM 1533 O O . ALA A 1 196 ? 0.900 4.337 -22.203 1.00 83.38 196 ALA A O 1
ATOM 1534 N N . GLU A 1 197 ? 0.444 6.324 -21.260 1.00 77.62 197 GLU A N 1
ATOM 1535 C CA . GLU A 1 197 ? -0.553 5.796 -20.335 1.00 77.62 197 GLU A CA 1
ATOM 1536 C C . GLU A 1 197 ? -1.740 5.211 -21.116 1.00 77.62 197 GLU A C 1
ATOM 1538 O O . GLU A 1 197 ? -2.391 5.892 -21.910 1.00 77.62 197 GLU A O 1
ATOM 1543 N N . GLU A 1 198 ? -1.987 3.916 -20.918 1.00 71.81 198 GLU A N 1
ATOM 1544 C CA . GLU A 1 198 ? -3.093 3.194 -21.543 1.00 71.81 198 GLU A CA 1
ATOM 1545 C C . GLU A 1 198 ? -4.317 3.194 -20.623 1.00 71.81 198 GLU A C 1
ATOM 1547 O O . GLU A 1 198 ? -4.198 3.079 -19.399 1.00 71.81 198 GLU A O 1
ATOM 1552 N N . ASP A 1 199 ? -5.508 3.262 -21.221 1.00 67.19 199 ASP A N 1
ATOM 1553 C CA . ASP A 1 199 ? -6.761 3.132 -20.485 1.00 67.19 199 ASP A CA 1
ATOM 1554 C C . ASP A 1 199 ? -6.896 1.746 -19.830 1.00 67.19 199 ASP A C 1
ATOM 1556 O O . ASP A 1 199 ? -6.399 0.723 -20.313 1.00 67.19 199 ASP A O 1
ATOM 1560 N N . VAL A 1 200 ? -7.617 1.710 -18.707 1.00 66.19 200 VAL A N 1
ATOM 1561 C CA . VAL A 1 200 ? -7.941 0.463 -18.010 1.00 66.19 200 VAL A CA 1
ATOM 1562 C C . VAL A 1 200 ? -8.844 -0.392 -18.893 1.00 66.19 200 VAL A C 1
ATOM 1564 O O . VAL A 1 200 ? -9.926 0.035 -19.284 1.00 66.19 200 VAL A O 1
ATOM 1567 N N . ASP A 1 201 ? -8.432 -1.635 -19.122 1.00 69.75 201 ASP A N 1
ATOM 1568 C CA . ASP A 1 201 ? -9.238 -2.612 -19.844 1.00 69.75 201 ASP A CA 1
ATOM 1569 C C . ASP A 1 201 ? -10.454 -3.040 -19.002 1.00 69.75 201 ASP A C 1
ATOM 1571 O O . ASP A 1 201 ? -10.319 -3.522 -17.868 1.00 69.75 201 ASP A O 1
ATOM 1575 N N . GLU A 1 202 ? -11.658 -2.830 -19.537 1.00 66.50 202 GLU A N 1
ATOM 1576 C CA . GLU A 1 202 ? -12.915 -3.218 -18.890 1.00 66.50 202 GLU A CA 1
ATOM 1577 C C . GLU A 1 202 ? -13.099 -4.742 -18.824 1.00 66.50 202 GLU A C 1
ATOM 1579 O O . GLU A 1 202 ? -13.869 -5.220 -17.985 1.00 66.50 202 GLU A O 1
ATOM 1584 N N . GLU A 1 203 ? -12.385 -5.511 -19.654 1.00 76.75 203 GLU A N 1
ATOM 1585 C CA . GLU A 1 203 ? -12.471 -6.977 -19.693 1.00 76.75 203 GLU A CA 1
ATOM 1586 C C . GLU A 1 203 ? -11.609 -7.667 -18.622 1.00 76.75 203 GLU A C 1
ATOM 1588 O O . GLU A 1 203 ? -11.750 -8.873 -18.386 1.00 76.75 203 GLU A O 1
ATOM 1593 N N . ASP A 1 204 ? -10.750 -6.915 -17.929 1.00 83.81 204 ASP A N 1
ATOM 1594 C CA . ASP A 1 204 ? -9.904 -7.449 -16.869 1.00 83.81 204 ASP A CA 1
ATOM 1595 C C . ASP A 1 204 ? -10.722 -8.106 -15.742 1.00 83.81 204 ASP A C 1
ATOM 1597 O O . ASP A 1 204 ? -11.723 -7.550 -15.268 1.00 83.81 204 ASP A O 1
ATOM 1601 N N . PRO A 1 205 ? -10.257 -9.243 -15.190 1.00 86.81 205 PRO A N 1
ATOM 1602 C CA . PRO A 1 205 ? -10.871 -9.808 -14.002 1.00 86.81 205 PRO A CA 1
ATOM 1603 C C . PRO A 1 205 ? -10.778 -8.817 -12.840 1.00 86.81 205 PRO A C 1
ATOM 1605 O O . PRO A 1 205 ? -9.700 -8.332 -12.496 1.00 86.81 205 PRO A O 1
ATOM 1608 N N . ARG A 1 206 ? -11.925 -8.557 -12.208 1.00 90.62 206 ARG A N 1
ATOM 1609 C CA . ARG A 1 206 ? -12.041 -7.691 -11.034 1.00 90.62 206 ARG A CA 1
ATOM 1610 C C . ARG A 1 206 ? -12.057 -8.531 -9.759 1.00 90.62 206 ARG A C 1
ATOM 1612 O O . ARG A 1 206 ? -12.950 -9.362 -9.572 1.00 90.62 206 ARG A O 1
ATOM 1619 N N . VAL A 1 207 ? -11.093 -8.293 -8.878 1.00 93.38 207 VAL A N 1
ATOM 1620 C CA . VAL A 1 207 ? -11.022 -8.865 -7.524 1.00 93.38 207 VAL A CA 1
ATOM 1621 C C . VAL A 1 207 ? -10.971 -7.742 -6.494 1.00 93.38 207 VAL A C 1
ATOM 1623 O O . VAL A 1 207 ? -10.733 -6.592 -6.852 1.00 93.38 207 VAL A O 1
ATOM 1626 N N . LEU A 1 208 ? -11.216 -8.061 -5.224 1.00 95.12 208 LEU A N 1
ATOM 1627 C CA . LEU A 1 208 ? -11.041 -7.098 -4.141 1.00 95.12 208 LEU A CA 1
ATOM 1628 C C . LEU A 1 208 ? -9.543 -6.868 -3.915 1.00 95.12 208 LEU A C 1
ATOM 1630 O O . LEU A 1 208 ? -8.872 -7.757 -3.411 1.00 95.12 208 LEU A O 1
ATOM 1634 N N . CYS A 1 209 ? -9.032 -5.711 -4.308 1.00 96.12 209 CYS A N 1
ATOM 1635 C CA . CYS A 1 209 ? -7.636 -5.320 -4.160 1.00 96.12 209 CYS A CA 1
ATOM 1636 C C . CYS A 1 209 ? -7.454 -4.439 -2.927 1.00 96.12 209 CYS A C 1
ATOM 1638 O O . CYS A 1 209 ? -8.322 -3.630 -2.604 1.00 96.12 209 CYS A O 1
ATOM 1640 N N . HIS A 1 210 ? -6.293 -4.538 -2.290 1.00 97.44 210 HIS A N 1
ATOM 1641 C CA . HIS A 1 210 ? -5.848 -3.639 -1.229 1.00 97.44 210 HIS A CA 1
ATOM 1642 C C . HIS A 1 210 ? -5.639 -2.207 -1.740 1.00 97.44 210 HIS A C 1
ATOM 1644 O O . HIS A 1 210 ? -5.888 -1.237 -1.027 1.00 97.44 210 HIS A O 1
ATOM 1650 N N . GLY A 1 211 ? -5.113 -2.063 -2.959 1.00 94.62 211 GLY A N 1
ATOM 1651 C CA . GLY A 1 211 ? -4.948 -0.787 -3.661 1.00 94.62 211 GLY A CA 1
ATOM 1652 C C . GLY A 1 211 ? -3.796 0.104 -3.200 1.00 94.62 211 GLY A C 1
ATOM 1653 O O . GLY A 1 211 ? -3.526 1.116 -3.838 1.00 94.62 211 GLY A O 1
ATOM 1654 N N . ARG A 1 212 ? -3.079 -0.276 -2.140 1.00 94.31 212 ARG A N 1
ATOM 1655 C CA . ARG A 1 212 ? -1.832 0.373 -1.697 1.00 94.31 212 ARG A CA 1
ATOM 1656 C C . ARG A 1 212 ? -0.944 -0.612 -0.939 1.00 94.31 212 ARG A C 1
ATOM 1658 O O . ARG A 1 212 ? -0.497 -0.364 0.176 1.00 94.31 212 ARG A O 1
ATOM 1665 N N . LEU A 1 213 ? -0.729 -1.780 -1.532 1.00 97.38 213 LEU A N 1
ATOM 1666 C CA . LEU A 1 213 ? 0.065 -2.823 -0.898 1.00 97.38 213 LEU A CA 1
ATOM 1667 C C . LEU A 1 213 ? 1.564 -2.500 -0.991 1.00 97.38 213 LEU A C 1
ATOM 1669 O O . LEU A 1 213 ? 2.118 -2.483 -2.089 1.00 97.38 213 LEU A O 1
ATOM 1673 N N . THR A 1 214 ? 2.205 -2.248 0.149 1.00 96.75 214 THR A N 1
ATOM 1674 C CA . THR A 1 214 ? 3.638 -1.921 0.277 1.00 96.75 214 THR A CA 1
ATOM 1675 C C . THR A 1 214 ? 4.240 -2.620 1.503 1.00 96.75 214 THR A C 1
ATOM 1677 O O . THR A 1 214 ? 3.513 -3.128 2.358 1.00 96.75 214 THR A O 1
ATOM 1680 N N . ALA A 1 215 ? 5.570 -2.630 1.624 1.00 96.44 215 ALA A N 1
ATOM 1681 C CA . ALA A 1 215 ? 6.273 -3.183 2.784 1.00 96.44 215 ALA A CA 1
ATOM 1682 C C . ALA A 1 215 ? 5.923 -2.475 4.099 1.00 96.44 215 ALA A C 1
ATOM 1684 O O . ALA A 1 215 ? 5.848 -3.113 5.145 1.00 96.44 215 ALA A O 1
ATOM 1685 N N . GLU A 1 216 ? 5.686 -1.165 4.038 1.00 94.00 216 GLU A N 1
ATOM 1686 C CA . GLU A 1 216 ? 5.338 -0.330 5.194 1.00 94.00 216 GLU A CA 1
ATOM 1687 C C . GLU A 1 216 ? 3.955 -0.685 5.747 1.00 94.00 216 GLU A C 1
ATOM 1689 O O . GLU A 1 216 ? 3.728 -0.612 6.952 1.00 94.00 216 GLU A O 1
ATOM 1694 N N . ASN A 1 217 ? 3.071 -1.169 4.874 1.00 96.12 217 ASN A N 1
ATOM 1695 C CA . ASN A 1 217 ? 1.737 -1.638 5.226 1.00 96.12 217 ASN A CA 1
ATOM 1696 C C . ASN A 1 217 ? 1.722 -3.110 5.676 1.00 96.12 217 ASN A C 1
ATOM 1698 O O . ASN A 1 217 ? 0.677 -3.611 6.081 1.00 96.12 217 ASN A O 1
ATOM 1702 N N . CYS A 1 218 ? 2.864 -3.808 5.647 1.00 98.00 218 CYS A N 1
ATOM 1703 C CA . CYS A 1 218 ? 2.997 -5.199 6.077 1.00 98.00 218 CYS A CA 1
ATOM 1704 C C . CYS A 1 218 ? 3.810 -5.295 7.378 1.00 98.00 218 CYS A C 1
ATOM 1706 O O . CYS A 1 218 ? 5.015 -5.033 7.398 1.00 98.00 218 CYS A O 1
ATOM 1708 N N . LYS A 1 219 ? 3.179 -5.739 8.468 1.00 97.44 219 LYS A N 1
ATOM 1709 C CA . LYS A 1 219 ? 3.848 -6.027 9.742 1.00 97.44 219 LYS A CA 1
ATOM 1710 C C . LYS A 1 219 ? 4.171 -7.511 9.855 1.00 97.44 219 LYS A C 1
ATOM 1712 O O . LYS A 1 219 ? 3.315 -8.365 9.617 1.00 97.44 219 LYS A O 1
ATOM 1717 N N . PHE A 1 220 ? 5.391 -7.814 10.285 1.00 97.81 220 PHE A N 1
ATOM 1718 C CA . PHE A 1 220 ? 5.875 -9.175 10.498 1.00 97.81 220 PHE A CA 1
ATOM 1719 C C . PHE A 1 220 ? 6.097 -9.458 11.982 1.00 97.81 220 PHE A C 1
ATOM 1721 O O . PHE A 1 220 ? 6.601 -8.598 12.713 1.00 97.81 220 PHE A O 1
ATOM 1728 N N . ASP A 1 221 ? 5.748 -10.667 12.417 1.00 96.69 221 ASP A N 1
ATOM 1729 C CA . ASP A 1 221 ? 6.052 -11.145 13.764 1.00 96.69 221 ASP A CA 1
ATOM 1730 C C . ASP A 1 221 ? 7.534 -11.546 13.914 1.00 96.69 221 ASP A C 1
ATOM 1732 O O . ASP A 1 221 ? 8.326 -11.506 12.967 1.00 96.69 221 ASP A O 1
ATOM 1736 N N . GLU A 1 222 ? 7.925 -11.957 15.121 1.00 95.38 222 GLU A N 1
ATOM 1737 C CA . GLU A 1 222 ? 9.299 -12.380 15.439 1.00 95.38 222 GLU A CA 1
ATOM 1738 C C . GLU A 1 222 ? 9.768 -13.610 14.643 1.00 95.38 222 GLU A C 1
ATOM 1740 O O . GLU A 1 222 ? 10.969 -13.836 14.494 1.00 95.38 222 GLU A O 1
ATOM 1745 N N . ARG A 1 223 ? 8.837 -14.414 14.113 1.00 95.00 223 ARG A N 1
ATOM 1746 C CA . ARG A 1 223 ? 9.128 -15.578 13.261 1.00 95.00 223 ARG A CA 1
ATOM 1747 C C . ARG A 1 223 ? 9.251 -15.184 11.788 1.00 95.00 223 ARG A C 1
ATOM 1749 O O . ARG A 1 223 ? 9.588 -16.022 10.951 1.00 95.00 223 ARG A O 1
ATOM 1756 N N . GLY A 1 224 ? 8.999 -13.917 11.466 1.00 94.75 224 GLY A N 1
ATOM 1757 C CA . GLY A 1 224 ? 8.950 -13.407 10.105 1.00 94.75 224 GLY A CA 1
ATOM 1758 C C . GLY A 1 224 ? 7.690 -13.833 9.354 1.00 94.75 224 GLY A C 1
ATOM 1759 O O . GLY A 1 224 ? 7.731 -13.884 8.123 1.00 94.75 224 GLY A O 1
ATOM 1760 N N . GLU A 1 225 ? 6.610 -14.187 10.051 1.00 96.94 225 GLU A N 1
ATOM 1761 C CA . GLU A 1 225 ? 5.285 -14.399 9.459 1.00 96.94 225 GLU A CA 1
ATOM 1762 C C . GLU A 1 225 ? 4.513 -13.083 9.375 1.00 96.94 225 GLU A C 1
ATOM 1764 O O . GLU A 1 225 ? 4.743 -12.168 10.165 1.00 96.94 225 GLU A O 1
ATOM 1769 N N . VAL A 1 226 ? 3.583 -12.979 8.421 1.00 97.62 226 VAL A N 1
ATOM 1770 C CA . VAL A 1 226 ? 2.727 -11.791 8.286 1.00 97.62 226 VAL A CA 1
ATOM 1771 C C . VAL A 1 226 ? 1.769 -11.727 9.480 1.00 97.62 226 VAL A C 1
ATOM 1773 O O . VAL A 1 226 ? 0.877 -12.570 9.628 1.00 97.62 226 VAL A O 1
ATOM 1776 N N . ALA A 1 227 ? 1.964 -10.723 10.332 1.00 97.19 227 ALA A N 1
ATOM 1777 C CA . ALA A 1 227 ? 1.125 -10.440 11.491 1.00 97.19 227 ALA A CA 1
ATOM 1778 C C . ALA A 1 227 ? -0.099 -9.605 11.092 1.00 97.19 227 ALA A C 1
ATOM 1780 O O . ALA A 1 227 ? -1.219 -9.912 11.501 1.00 97.19 227 ALA A O 1
ATOM 1781 N N . GLU A 1 228 ? 0.113 -8.580 10.265 1.00 97.31 228 GLU A N 1
ATOM 1782 C CA . GLU A 1 228 ? -0.915 -7.636 9.828 1.00 97.31 228 GLU A CA 1
ATOM 1783 C C . GLU A 1 228 ? -0.560 -7.064 8.446 1.00 97.31 228 GLU A C 1
ATOM 1785 O O . GLU A 1 228 ? 0.591 -6.720 8.188 1.00 97.31 228 GLU A O 1
ATOM 1790 N N . ILE A 1 229 ? -1.560 -6.929 7.582 1.00 97.94 229 ILE A N 1
ATOM 1791 C CA . ILE A 1 229 ? -1.579 -6.033 6.429 1.00 97.94 229 ILE A CA 1
ATOM 1792 C C . ILE A 1 229 ? -2.568 -4.910 6.780 1.00 97.94 229 ILE A C 1
ATOM 1794 O O . ILE A 1 229 ? -3.729 -5.182 7.111 1.00 97.94 229 ILE A O 1
ATOM 1798 N N . ALA A 1 230 ? -2.081 -3.672 6.791 1.00 96.44 230 ALA A N 1
ATOM 1799 C CA . ALA A 1 230 ? -2.763 -2.465 7.263 1.00 96.44 230 ALA A CA 1
ATOM 1800 C C . ALA A 1 230 ? -3.009 -1.461 6.118 1.00 96.44 230 ALA A C 1
ATOM 1802 O O . ALA A 1 230 ? -2.577 -1.698 5.002 1.00 96.44 230 ALA A O 1
ATOM 1803 N N . ASP A 1 231 ? -3.655 -0.325 6.412 1.00 95.50 231 ASP A N 1
ATOM 1804 C CA . ASP A 1 231 ? -3.970 0.748 5.442 1.00 95.50 231 ASP A CA 1
ATOM 1805 C C . ASP A 1 231 ? -4.946 0.312 4.324 1.00 95.50 231 ASP A C 1
ATOM 1807 O O . ASP A 1 231 ? -4.638 0.271 3.132 1.00 95.50 231 A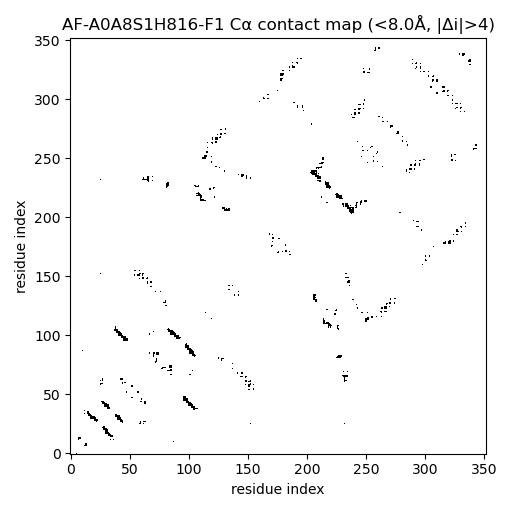SP A O 1
ATOM 1811 N N . TRP A 1 232 ? -6.179 -0.001 4.734 1.00 97.25 232 TRP A N 1
ATOM 1812 C CA . TRP A 1 232 ? -7.268 -0.471 3.863 1.00 97.25 232 TRP A CA 1
ATOM 1813 C C . TRP A 1 232 ? -8.081 0.647 3.202 1.00 97.25 232 TRP A C 1
ATOM 1815 O O . TRP A 1 232 ? -9.157 0.409 2.657 1.00 97.25 232 TRP A O 1
ATOM 1825 N N . GLU A 1 233 ? -7.580 1.877 3.231 1.00 97.31 233 GLU A N 1
ATOM 1826 C CA . GLU A 1 233 ? -8.279 3.059 2.719 1.00 97.31 233 GLU A CA 1
ATOM 1827 C C . GLU A 1 233 ? -8.521 3.000 1.206 1.00 97.31 233 GLU A C 1
ATOM 1829 O O . GLU A 1 233 ? -9.513 3.513 0.690 1.00 97.31 233 GLU A O 1
ATOM 1834 N N . ASN A 1 234 ? -7.609 2.346 0.484 1.00 96.62 234 ASN A N 1
ATOM 1835 C CA . ASN A 1 234 ? -7.618 2.255 -0.975 1.00 96.62 234 ASN A CA 1
ATOM 1836 C C . ASN A 1 234 ? -8.228 0.942 -1.490 1.00 96.62 234 ASN A C 1
ATOM 1838 O O . ASN A 1 234 ? -8.049 0.614 -2.669 1.00 96.62 234 ASN A O 1
ATOM 1842 N N . ILE A 1 235 ? -8.934 0.194 -0.634 1.00 96.50 235 ILE A N 1
ATOM 1843 C CA . ILE A 1 235 ? -9.586 -1.050 -1.042 1.00 96.50 235 ILE A CA 1
ATOM 1844 C C . ILE A 1 235 ? -10.562 -0.782 -2.195 1.00 96.50 235 ILE A C 1
ATOM 1846 O O . ILE A 1 235 ? -11.301 0.202 -2.173 1.00 96.50 235 ILE A O 1
ATOM 1850 N N . HIS A 1 236 ? -10.535 -1.618 -3.232 1.00 95.44 236 HIS A N 1
ATOM 1851 C CA . HIS A 1 236 ? -11.370 -1.436 -4.422 1.00 95.44 236 HIS A CA 1
ATOM 1852 C C . HIS A 1 236 ? -11.515 -2.723 -5.232 1.00 95.44 236 HIS A C 1
ATOM 1854 O O . HIS A 1 236 ? -10.861 -3.723 -4.954 1.00 95.44 236 HIS A O 1
ATOM 1860 N N . LEU A 1 237 ? -12.370 -2.705 -6.257 1.00 93.62 237 LEU A N 1
ATOM 1861 C CA . LEU A 1 237 ? -12.411 -3.774 -7.251 1.00 93.62 237 LEU A CA 1
ATOM 1862 C C . LEU A 1 237 ? -11.456 -3.463 -8.403 1.00 93.62 237 LEU A C 1
ATOM 1864 O O . LEU A 1 237 ? -11.704 -2.539 -9.176 1.00 93.62 237 LEU A O 1
ATOM 1868 N N . GLY A 1 238 ? -10.391 -4.249 -8.536 1.00 92.56 238 GLY A N 1
ATOM 1869 C CA . GLY A 1 238 ? -9.297 -3.965 -9.462 1.00 92.56 238 GLY A CA 1
ATOM 1870 C C . GLY A 1 238 ? -8.706 -5.205 -10.123 1.00 92.56 238 GLY A C 1
ATOM 1871 O O . GLY A 1 238 ? -9.158 -6.333 -9.910 1.00 92.56 238 GLY A O 1
ATOM 1872 N N . ASN A 1 239 ? -7.694 -4.974 -10.961 1.00 93.25 239 ASN A N 1
ATOM 1873 C CA . ASN A 1 239 ? -6.918 -6.039 -11.587 1.00 93.25 239 ASN A CA 1
ATOM 1874 C C . ASN A 1 239 ? -6.056 -6.753 -10.519 1.00 93.25 239 ASN A C 1
ATOM 1876 O O . ASN A 1 239 ? -5.302 -6.080 -9.811 1.00 93.25 239 ASN A O 1
ATOM 1880 N N . PRO A 1 240 ? -6.076 -8.098 -10.435 1.00 93.25 240 PRO A N 1
ATOM 1881 C CA . PRO A 1 240 ? -5.349 -8.855 -9.412 1.00 93.25 240 PRO A CA 1
ATOM 1882 C C . PRO A 1 240 ? -3.829 -8.649 -9.436 1.00 93.25 240 PRO A C 1
ATOM 1884 O O . PRO A 1 240 ? -3.168 -8.794 -8.409 1.00 93.25 240 PRO A O 1
ATOM 1887 N N . ALA A 1 241 ? -3.242 -8.328 -10.591 1.00 95.25 241 ALA A N 1
ATOM 1888 C CA . ALA A 1 241 ? -1.807 -8.088 -10.691 1.00 95.25 241 ALA A CA 1
ATOM 1889 C C . ALA A 1 241 ? -1.396 -6.739 -10.093 1.00 95.25 241 ALA A C 1
ATOM 1891 O O . ALA A 1 241 ? -0.213 -6.561 -9.805 1.00 95.25 241 ALA A O 1
ATOM 1892 N N . ARG A 1 242 ? -2.324 -5.792 -9.903 1.00 95.31 242 ARG A N 1
ATOM 1893 C CA . ARG A 1 242 ? -2.001 -4.431 -9.459 1.00 95.31 242 ARG A CA 1
ATOM 1894 C C . ARG A 1 242 ? -1.403 -4.411 -8.053 1.00 95.31 242 ARG A C 1
ATOM 1896 O O . ARG A 1 242 ? -0.351 -3.809 -7.871 1.00 95.31 242 ARG A O 1
ATOM 1903 N N . ASP A 1 243 ? -1.989 -5.144 -7.105 1.00 97.56 243 ASP A N 1
ATOM 1904 C CA . ASP A 1 243 ? -1.452 -5.259 -5.740 1.00 97.56 243 ASP A CA 1
ATOM 1905 C C . ASP A 1 243 ? -0.049 -5.879 -5.724 1.00 97.56 243 ASP A C 1
ATOM 1907 O O . ASP A 1 243 ? 0.862 -5.349 -5.091 1.00 97.56 243 ASP A O 1
ATOM 1911 N N . LEU A 1 244 ? 0.155 -6.975 -6.464 1.00 97.88 244 LEU A N 1
ATOM 1912 C CA . LEU A 1 244 ? 1.457 -7.648 -6.539 1.00 97.88 244 LEU A CA 1
ATOM 1913 C C . LEU A 1 244 ? 2.507 -6.789 -7.244 1.00 97.88 244 LEU A C 1
ATOM 1915 O O . LEU A 1 244 ? 3.667 -6.778 -6.840 1.00 97.88 244 LEU A O 1
ATOM 1919 N N . THR A 1 245 ? 2.105 -6.066 -8.289 1.00 97.44 245 THR A N 1
ATOM 1920 C CA . THR A 1 245 ? 2.979 -5.123 -8.988 1.00 97.44 245 THR A CA 1
ATOM 1921 C C . THR A 1 245 ? 3.394 -4.030 -8.018 1.00 97.44 245 THR A C 1
ATOM 1923 O O . THR A 1 245 ? 4.587 -3.870 -7.786 1.00 97.44 245 THR A O 1
ATOM 1926 N N . ASN A 1 246 ? 2.437 -3.365 -7.365 1.00 97.62 246 ASN A N 1
ATOM 1927 C CA . ASN A 1 246 ? 2.720 -2.289 -6.420 1.00 97.62 246 ASN A CA 1
ATOM 1928 C C . ASN A 1 246 ? 3.634 -2.750 -5.281 1.00 97.62 246 ASN A C 1
ATOM 1930 O O . ASN A 1 246 ? 4.626 -2.083 -4.983 1.00 97.62 246 ASN A O 1
ATOM 1934 N N . LEU A 1 247 ? 3.369 -3.927 -4.709 1.00 98.12 247 LEU A N 1
ATOM 1935 C CA . LEU A 1 247 ? 4.224 -4.533 -3.692 1.00 98.12 247 LEU A CA 1
ATOM 1936 C C . LEU A 1 247 ? 5.656 -4.683 -4.210 1.00 98.12 247 LEU A C 1
ATOM 1938 O O . LEU A 1 247 ? 6.593 -4.199 -3.584 1.00 98.12 247 LEU A O 1
ATOM 1942 N N . ILE A 1 248 ? 5.848 -5.303 -5.373 1.00 97.75 248 ILE A N 1
ATOM 1943 C CA . ILE A 1 248 ? 7.187 -5.539 -5.924 1.00 97.75 248 ILE A CA 1
ATOM 1944 C C . ILE A 1 248 ? 7.900 -4.221 -6.261 1.00 97.75 248 ILE A C 1
ATOM 1946 O O . ILE A 1 248 ? 9.088 -4.095 -5.963 1.00 97.75 248 ILE A O 1
ATOM 1950 N N . LEU A 1 249 ? 7.210 -3.233 -6.837 1.00 96.62 249 LEU A N 1
ATOM 1951 C CA . LEU A 1 249 ? 7.815 -1.942 -7.186 1.00 96.62 249 LEU A CA 1
ATOM 1952 C C . LEU A 1 249 ? 8.282 -1.177 -5.950 1.00 96.62 249 LEU A C 1
ATOM 1954 O O . LEU A 1 249 ? 9.407 -0.684 -5.909 1.00 96.62 249 LEU A O 1
ATOM 1958 N N . THR A 1 250 ? 7.423 -1.107 -4.938 1.00 95.50 250 THR A N 1
ATOM 1959 C CA . THR A 1 250 ? 7.650 -0.287 -3.742 1.00 95.50 250 THR A CA 1
ATOM 1960 C C . THR A 1 250 ? 8.528 -0.976 -2.706 1.00 95.50 250 THR A C 1
ATOM 1962 O O . THR A 1 250 ? 9.140 -0.297 -1.883 1.00 95.50 250 THR A O 1
ATOM 1965 N N . SER A 1 251 ? 8.625 -2.309 -2.747 1.00 96.81 251 SER A N 1
ATOM 1966 C CA . SER A 1 251 ? 9.152 -3.103 -1.631 1.00 96.81 251 SER A CA 1
ATOM 1967 C C . SER A 1 251 ? 10.330 -3.996 -1.984 1.00 96.81 251 SER A C 1
ATOM 1969 O O . SER A 1 251 ? 11.022 -4.428 -1.071 1.00 96.81 251 SER A O 1
ATOM 1971 N N . ALA A 1 252 ? 10.576 -4.307 -3.258 1.00 96.75 252 ALA A N 1
ATOM 1972 C CA . ALA A 1 252 ? 11.685 -5.172 -3.646 1.00 96.75 252 ALA A CA 1
ATOM 1973 C C . ALA A 1 252 ? 12.925 -4.372 -4.068 1.00 96.75 252 ALA A C 1
ATOM 1975 O O . ALA A 1 252 ? 12.831 -3.254 -4.578 1.00 96.75 252 ALA A O 1
ATOM 1976 N N . SER A 1 253 ? 14.102 -4.991 -3.947 1.00 95.06 253 SER A N 1
ATOM 1977 C CA . SER A 1 253 ? 15.301 -4.476 -4.614 1.00 95.06 253 SER A CA 1
ATOM 1978 C C . SER A 1 253 ? 15.163 -4.550 -6.146 1.00 95.06 253 SER A C 1
ATOM 1980 O O . SER A 1 253 ? 14.496 -5.459 -6.660 1.00 95.06 253 SER A O 1
ATOM 1982 N N . PRO A 1 254 ? 15.868 -3.688 -6.907 1.00 93.38 254 PRO A N 1
ATOM 1983 C CA . PRO A 1 254 ? 15.832 -3.722 -8.373 1.00 93.38 254 PRO A CA 1
ATOM 1984 C C . PRO A 1 254 ? 16.242 -5.086 -8.949 1.00 93.38 254 PRO A C 1
ATOM 1986 O O . PRO A 1 254 ? 15.646 -5.587 -9.900 1.00 93.38 254 PRO A O 1
ATOM 1989 N N . SER A 1 255 ? 17.231 -5.738 -8.326 1.00 91.88 255 SER A N 1
ATOM 1990 C CA . SER A 1 255 ? 17.696 -7.071 -8.732 1.00 91.88 255 SER A CA 1
ATOM 1991 C C . SER A 1 255 ? 16.608 -8.138 -8.574 1.00 91.88 255 SER A C 1
ATOM 1993 O O . SER A 1 255 ? 16.431 -8.965 -9.470 1.00 91.88 255 SER A O 1
ATOM 1995 N N . LEU A 1 256 ? 15.865 -8.119 -7.460 1.00 93.44 256 LEU A N 1
ATOM 1996 C CA . LEU A 1 256 ? 14.763 -9.054 -7.223 1.00 93.44 256 LEU A CA 1
ATOM 1997 C C . LEU A 1 256 ? 13.610 -8.781 -8.190 1.00 93.44 256 LEU A C 1
ATOM 1999 O O . LEU A 1 256 ? 13.140 -9.715 -8.840 1.00 93.44 256 LEU A O 1
ATOM 2003 N N . ARG A 1 257 ? 13.198 -7.515 -8.331 1.00 93.94 257 ARG A N 1
ATOM 2004 C CA . ARG A 1 257 ? 12.122 -7.106 -9.244 1.00 93.94 257 ARG A CA 1
ATOM 2005 C C . ARG A 1 257 ? 12.376 -7.575 -10.674 1.00 93.94 257 ARG A C 1
ATOM 2007 O O . ARG A 1 257 ? 11.480 -8.154 -11.268 1.00 93.94 257 ARG A O 1
ATOM 2014 N N . ARG A 1 258 ? 13.588 -7.394 -11.199 1.00 90.44 258 ARG A N 1
ATOM 2015 C CA . ARG A 1 258 ? 13.946 -7.836 -12.556 1.00 90.44 258 ARG A CA 1
ATOM 2016 C C . ARG A 1 258 ? 14.011 -9.370 -12.636 1.00 90.44 258 ARG A C 1
ATOM 2018 O O . ARG A 1 258 ? 13.263 -10.020 -13.354 1.00 90.44 258 ARG A O 1
ATOM 2025 N N . LYS A 1 259 ? 14.806 -10.013 -11.776 1.00 89.94 259 LYS A N 1
ATOM 2026 C CA . LYS A 1 259 ? 15.161 -11.440 -11.948 1.00 89.94 259 LYS A CA 1
ATOM 2027 C C . LYS A 1 259 ? 14.189 -12.448 -11.333 1.00 89.94 259 LYS A C 1
ATOM 2029 O O . LYS A 1 259 ? 14.312 -13.645 -11.593 1.00 89.94 259 LYS A O 1
ATOM 2034 N N . GLN A 1 260 ? 13.316 -12.029 -10.418 1.00 91.94 260 GLN A N 1
ATOM 2035 C CA . GLN A 1 260 ? 12.596 -12.955 -9.533 1.00 91.94 260 GLN A CA 1
ATOM 2036 C C . GLN A 1 260 ? 11.107 -12.647 -9.340 1.00 91.94 260 GLN A C 1
ATOM 2038 O O . GLN A 1 260 ? 10.440 -13.452 -8.689 1.00 91.94 260 GLN A O 1
ATOM 2043 N N . PHE A 1 261 ? 10.547 -11.575 -9.918 1.00 92.62 261 PHE A N 1
ATOM 2044 C CA . PHE A 1 261 ? 9.127 -11.228 -9.727 1.00 92.62 261 PHE A CA 1
ATOM 2045 C C . PHE A 1 261 ? 8.169 -12.371 -10.103 1.00 92.62 261 PHE A C 1
ATOM 2047 O O . PHE A 1 261 ? 7.208 -12.638 -9.382 1.00 92.62 261 PHE A O 1
ATOM 2054 N N . MET A 1 262 ? 8.481 -13.132 -11.161 1.00 93.94 262 MET A N 1
ATOM 2055 C CA . MET A 1 262 ? 7.665 -14.279 -11.572 1.00 93.94 262 MET A CA 1
ATOM 2056 C C . MET A 1 262 ? 7.575 -15.371 -10.500 1.00 93.94 262 MET A C 1
ATOM 2058 O O . MET A 1 262 ? 6.568 -16.067 -10.440 1.00 93.94 262 MET A O 1
ATOM 2062 N N . LYS A 1 263 ? 8.566 -15.507 -9.606 1.00 95.25 263 LYS A N 1
ATOM 2063 C CA . LYS A 1 263 ? 8.482 -16.463 -8.487 1.00 95.25 263 LYS A CA 1
ATOM 2064 C C . LYS A 1 263 ? 7.384 -16.075 -7.495 1.00 95.25 263 LYS A C 1
ATOM 2066 O O . LYS A 1 263 ? 6.678 -16.954 -7.014 1.00 95.25 263 LYS A O 1
ATOM 2071 N N . VAL A 1 264 ? 7.214 -14.776 -7.236 1.00 97.12 264 VAL A N 1
ATOM 2072 C CA . VAL A 1 264 ? 6.121 -14.247 -6.402 1.00 97.12 264 VAL A CA 1
ATOM 2073 C C . VAL A 1 264 ? 4.775 -14.531 -7.075 1.00 97.12 264 VAL A C 1
ATOM 2075 O O . VAL A 1 264 ? 3.860 -15.052 -6.444 1.00 97.12 264 VAL A O 1
ATOM 2078 N N . PHE A 1 265 ? 4.687 -14.277 -8.383 1.00 96.62 265 PHE A N 1
ATOM 2079 C CA . PHE A 1 265 ? 3.472 -14.486 -9.175 1.00 96.62 265 PHE A CA 1
ATOM 2080 C C . PHE A 1 265 ? 3.079 -15.963 -9.274 1.00 96.62 265 PHE A C 1
ATOM 2082 O O . PHE A 1 265 ? 1.900 -16.284 -9.163 1.00 96.62 265 PHE A O 1
ATOM 2089 N N . HIS A 1 266 ? 4.049 -16.867 -9.444 1.00 96.38 266 HIS A N 1
ATOM 2090 C CA . HIS A 1 266 ? 3.810 -18.313 -9.436 1.00 96.38 266 HIS A CA 1
ATOM 2091 C C . HIS A 1 266 ? 3.181 -18.742 -8.113 1.00 96.38 266 HIS A C 1
ATOM 2093 O O . HIS A 1 266 ? 2.164 -19.430 -8.109 1.00 96.38 266 HIS A O 1
ATOM 2099 N N . HIS A 1 267 ? 3.780 -18.320 -7.000 1.00 97.50 267 HIS A N 1
ATOM 2100 C CA . HIS A 1 267 ? 3.335 -18.720 -5.673 1.00 97.50 267 HIS A CA 1
ATOM 2101 C C . HIS A 1 267 ? 1.923 -18.216 -5.366 1.00 97.50 267 HIS A C 1
ATOM 2103 O O . HIS A 1 267 ? 1.055 -19.001 -4.992 1.00 97.50 267 HIS A O 1
ATOM 2109 N N . TYR A 1 268 ? 1.667 -16.934 -5.643 1.00 98.19 268 TYR A N 1
ATOM 2110 C CA . TYR A 1 268 ? 0.325 -16.350 -5.597 1.00 98.19 268 TYR A CA 1
ATOM 2111 C C . TYR A 1 268 ? -0.679 -17.139 -6.447 1.00 98.19 268 TYR A C 1
ATOM 2113 O O . TYR A 1 268 ? -1.755 -17.493 -5.970 1.00 98.19 268 TYR A O 1
ATOM 2121 N N . PHE A 1 269 ? -0.335 -17.420 -7.707 1.00 97.88 269 PHE A N 1
ATOM 2122 C CA . PHE A 1 269 ? -1.260 -18.026 -8.659 1.00 97.88 269 PHE A CA 1
ATOM 2123 C C . PHE A 1 269 ? -1.658 -19.443 -8.252 1.00 97.88 269 PHE A C 1
ATOM 2125 O O . PHE A 1 269 ? -2.837 -19.773 -8.320 1.00 97.88 269 PHE A O 1
ATOM 2132 N N . TYR A 1 270 ? -0.711 -20.272 -7.805 1.00 97.75 270 TYR A N 1
ATOM 2133 C CA . TYR A 1 270 ? -1.026 -21.643 -7.393 1.00 97.75 270 TYR A CA 1
ATOM 2134 C C . TYR A 1 270 ? -1.870 -21.691 -6.118 1.00 97.75 270 TYR A C 1
ATOM 2136 O O . TYR A 1 270 ? -2.839 -22.443 -6.078 1.00 97.75 270 TYR A O 1
ATOM 2144 N N . ILE A 1 271 ? -1.590 -20.832 -5.133 1.00 97.19 271 ILE A N 1
ATOM 2145 C CA . ILE A 1 271 ? -2.457 -20.711 -3.952 1.00 97.19 271 ILE A CA 1
ATOM 2146 C C . ILE A 1 271 ? -3.853 -20.257 -4.365 1.00 97.19 271 ILE A C 1
ATOM 2148 O O . ILE A 1 271 ? -4.847 -20.822 -3.913 1.00 97.19 271 ILE A O 1
ATOM 2152 N N . LEU A 1 272 ? -3.949 -19.263 -5.251 1.00 96.44 272 LEU A N 1
ATOM 2153 C CA . LEU A 1 272 ? -5.241 -18.810 -5.742 1.00 96.44 272 LEU A CA 1
ATOM 2154 C C . LEU A 1 272 ? -5.984 -19.936 -6.464 1.00 96.44 272 LEU A C 1
ATOM 2156 O O . LEU A 1 272 ? -7.168 -20.096 -6.219 1.00 96.44 272 LEU A O 1
ATOM 2160 N N . VAL A 1 273 ? -5.321 -20.743 -7.297 1.00 96.50 273 VAL A N 1
ATOM 2161 C CA . VAL A 1 273 ? -5.937 -21.911 -7.952 1.00 96.50 273 VAL A CA 1
ATOM 2162 C C . VAL A 1 273 ? -6.505 -22.896 -6.927 1.00 96.50 273 VAL A C 1
ATOM 2164 O O . VAL A 1 273 ? -7.634 -23.353 -7.108 1.00 96.50 273 VAL A O 1
ATOM 2167 N N . ASP A 1 274 ? -5.766 -23.178 -5.853 1.00 96.69 274 ASP A N 1
ATOM 2168 C CA . ASP A 1 274 ? -6.195 -24.096 -4.791 1.00 96.69 274 ASP A CA 1
ATOM 2169 C C . ASP A 1 274 ? -7.384 -23.546 -3.984 1.00 96.69 274 ASP A C 1
ATOM 2171 O O . ASP A 1 274 ? -8.281 -24.299 -3.599 1.00 96.69 274 ASP A O 1
ATOM 2175 N N . LEU A 1 275 ? -7.420 -22.232 -3.743 1.00 94.69 275 LEU A N 1
ATOM 2176 C CA . LEU A 1 275 ? -8.513 -21.565 -3.028 1.00 94.69 275 LEU A CA 1
ATOM 2177 C C . LEU A 1 275 ? -9.752 -21.372 -3.911 1.00 94.69 275 LEU A C 1
ATOM 2179 O O . LEU A 1 275 ? -1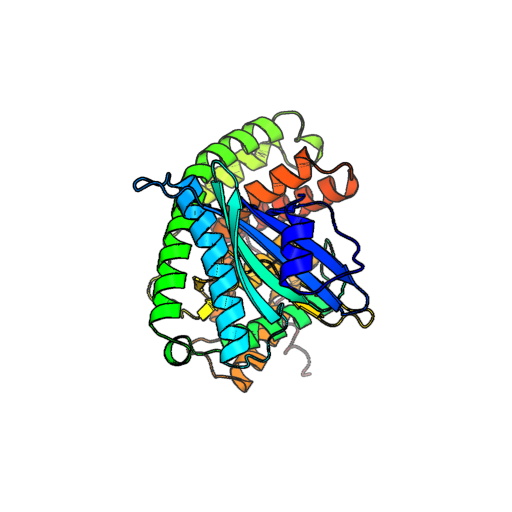0.884 -21.614 -3.486 1.00 94.69 275 LEU A O 1
ATOM 2183 N N . ARG A 1 276 ? -9.536 -20.874 -5.129 1.00 93.19 276 ARG A N 1
ATOM 2184 C CA . ARG A 1 276 ? -10.550 -20.537 -6.126 1.00 93.19 276 ARG A CA 1
ATOM 2185 C C . ARG A 1 276 ? -9.913 -20.344 -7.514 1.00 93.19 276 ARG A C 1
ATOM 2187 O O . ARG A 1 276 ? -9.361 -19.277 -7.785 1.00 93.19 276 ARG A O 1
ATOM 2194 N N . PRO A 1 277 ? -10.102 -21.293 -8.448 1.00 93.75 277 PRO A N 1
ATOM 2195 C CA . PRO A 1 277 ? -9.560 -21.189 -9.799 1.00 93.75 277 PRO A CA 1
ATOM 2196 C C . PRO A 1 277 ? -9.921 -19.860 -10.494 1.00 93.75 277 PRO A C 1
ATOM 2198 O O . PRO A 1 277 ? -11.114 -19.572 -10.675 1.00 93.75 277 PRO A O 1
ATOM 2201 N N . PRO A 1 278 ? -8.925 -19.039 -10.883 1.00 93.44 278 PRO A N 1
ATOM 2202 C CA . PRO A 1 278 ? -9.168 -17.788 -11.586 1.00 93.44 278 PRO A CA 1
ATOM 2203 C C . PRO A 1 278 ? -9.585 -18.032 -13.042 1.00 93.44 278 PRO A C 1
ATOM 2205 O O . PRO A 1 278 ? -9.322 -19.083 -13.625 1.00 93.44 278 PRO A O 1
ATOM 2208 N N . LYS A 1 279 ? -10.205 -17.023 -13.665 1.00 91.88 279 LYS A N 1
ATOM 2209 C CA . LYS A 1 279 ? -10.570 -17.039 -15.096 1.00 91.88 279 LYS A CA 1
ATOM 2210 C C . LYS A 1 279 ? -9.434 -16.591 -16.025 1.00 91.88 279 LYS A C 1
ATOM 2212 O O . LYS A 1 279 ? -9.692 -16.232 -17.164 1.00 91.88 279 LYS A O 1
ATOM 2217 N N . TYR A 1 280 ? -8.207 -16.597 -15.524 1.00 93.62 280 TYR A N 1
ATOM 2218 C CA . TYR A 1 280 ? -7.012 -16.171 -16.235 1.00 93.62 280 TYR A CA 1
ATOM 2219 C C . TYR A 1 280 ? -5.867 -17.138 -15.947 1.00 93.62 280 TYR A C 1
ATOM 2221 O O . TYR A 1 280 ? -5.891 -17.897 -14.975 1.00 93.62 280 TYR A O 1
ATOM 2229 N N . GLN A 1 281 ? -4.857 -17.106 -16.797 1.00 94.50 281 GLN A N 1
ATOM 2230 C CA . GLN A 1 281 ? -3.655 -17.914 -16.741 1.00 94.50 281 GLN A CA 1
ATOM 2231 C C . GLN A 1 281 ? -2.485 -17.100 -16.196 1.00 94.50 281 GLN A C 1
ATOM 2233 O O . GLN A 1 281 ? -2.420 -15.877 -16.297 1.00 94.50 281 GLN A O 1
ATOM 2238 N N . LEU A 1 282 ? -1.498 -17.804 -15.656 1.00 93.44 282 LEU A N 1
ATOM 2239 C CA . LEU A 1 282 ? -0.284 -17.205 -15.115 1.00 93.44 282 LEU A CA 1
ATOM 2240 C C . LEU A 1 282 ? 0.451 -16.240 -16.083 1.00 93.44 282 LEU A C 1
ATOM 2242 O O . LEU A 1 282 ? 0.898 -15.190 -15.618 1.00 93.44 282 LEU A O 1
ATOM 2246 N N . PRO A 1 283 ? 0.563 -16.503 -17.405 1.00 93.62 283 PRO A N 1
ATOM 2247 C CA . PRO A 1 283 ? 1.167 -15.544 -18.333 1.00 93.62 283 PRO A CA 1
ATOM 2248 C C . PRO A 1 283 ? 0.425 -14.203 -18.425 1.00 93.62 283 PRO A C 1
ATOM 2250 O O . PRO A 1 283 ? 1.061 -13.186 -18.691 1.00 93.62 283 PRO A O 1
ATOM 2253 N N . GLU A 1 284 ? -0.887 -14.168 -18.173 1.00 93.38 284 GLU A N 1
ATOM 2254 C CA . GLU A 1 284 ? -1.671 -12.924 -18.199 1.00 93.38 284 GLU A CA 1
ATOM 2255 C C . GLU A 1 284 ? -1.275 -11.999 -17.048 1.00 93.38 284 GLU A C 1
ATOM 2257 O O . GLU A 1 284 ? -1.132 -10.795 -17.253 1.00 93.38 284 GLU A O 1
ATOM 2262 N N . LEU A 1 285 ? -0.960 -12.557 -15.872 1.00 93.81 285 LEU A N 1
ATOM 2263 C CA . LEU A 1 285 ? -0.435 -11.765 -14.760 1.00 93.81 285 LEU A CA 1
ATOM 2264 C C . LEU A 1 285 ? 0.860 -11.037 -15.151 1.00 93.81 285 LEU A C 1
ATOM 2266 O O . LEU A 1 285 ? 1.054 -9.885 -14.776 1.00 93.81 285 LEU A O 1
ATOM 2270 N N . LYS A 1 286 ? 1.735 -11.669 -15.942 1.00 91.38 286 LYS A N 1
ATOM 2271 C CA . LYS A 1 286 ? 2.962 -11.030 -16.442 1.00 91.38 286 LYS A CA 1
ATOM 2272 C C . LYS A 1 286 ? 2.653 -9.873 -17.395 1.00 91.38 286 LYS A C 1
ATOM 2274 O O . LYS A 1 286 ? 3.309 -8.834 -17.328 1.00 91.38 286 LYS A O 1
ATOM 2279 N N . THR A 1 287 ? 1.669 -10.041 -18.274 1.00 91.00 287 THR A N 1
ATOM 2280 C CA . THR A 1 287 ? 1.197 -8.961 -19.152 1.00 91.00 287 THR A CA 1
ATOM 2281 C C . THR A 1 287 ? 0.665 -7.795 -18.323 1.00 91.00 287 THR A C 1
ATOM 2283 O O . THR A 1 287 ? 1.077 -6.655 -18.531 1.00 91.00 287 THR A O 1
ATOM 2286 N N . TRP A 1 288 ? -0.165 -8.072 -17.317 1.00 93.06 288 TRP A N 1
ATOM 2287 C CA . TRP A 1 288 ? -0.703 -7.039 -16.436 1.00 93.06 288 TRP A CA 1
ATOM 2288 C C . TRP A 1 288 ? 0.354 -6.396 -15.542 1.00 93.06 288 TRP A C 1
ATOM 2290 O O . TRP A 1 288 ? 0.247 -5.203 -15.283 1.00 93.06 288 TRP A O 1
ATOM 2300 N N . PHE A 1 289 ? 1.388 -7.126 -15.116 1.00 93.06 289 PHE A N 1
ATOM 2301 C CA . PHE A 1 289 ? 2.529 -6.548 -14.400 1.00 93.06 289 PHE A CA 1
ATOM 2302 C C . PHE A 1 289 ? 3.185 -5.442 -15.226 1.00 93.06 289 PHE A C 1
ATOM 2304 O O . PHE A 1 289 ? 3.410 -4.351 -14.717 1.00 93.06 289 PHE A O 1
ATOM 2311 N N . ARG A 1 290 ? 3.427 -5.697 -16.518 1.00 89.50 290 ARG A N 1
ATOM 2312 C CA . ARG A 1 290 ? 4.002 -4.702 -17.436 1.00 89.50 290 ARG A CA 1
ATOM 2313 C C . ARG A 1 290 ? 3.063 -3.520 -17.650 1.00 89.50 290 ARG A C 1
ATOM 2315 O O . ARG A 1 290 ? 3.500 -2.385 -17.514 1.00 89.50 290 ARG A O 1
ATOM 2322 N N . ARG A 1 291 ? 1.778 -3.788 -17.912 1.00 88.81 291 ARG A N 1
ATOM 2323 C CA . ARG A 1 291 ? 0.772 -2.739 -18.146 1.00 88.81 291 ARG A CA 1
ATOM 2324 C C . ARG A 1 291 ? 0.589 -1.824 -16.932 1.00 88.81 291 ARG A C 1
ATOM 2326 O O . ARG A 1 291 ? 0.551 -0.612 -17.078 1.00 88.81 291 ARG A O 1
ATOM 2333 N N . ASN A 1 292 ? 0.517 -2.387 -15.725 1.00 91.56 292 ASN A N 1
ATOM 2334 C CA . ASN A 1 292 ? 0.332 -1.601 -14.499 1.00 91.56 292 ASN A CA 1
ATOM 2335 C C . ASN A 1 292 ? 1.619 -0.911 -14.017 1.00 91.56 292 ASN A C 1
ATOM 2337 O O . ASN A 1 292 ? 1.541 -0.054 -13.141 1.00 91.56 292 ASN A O 1
ATOM 2341 N N . HIS A 1 293 ? 2.794 -1.274 -14.547 1.00 93.50 293 HIS A N 1
ATOM 2342 C CA . HIS A 1 293 ? 4.075 -0.779 -14.045 1.00 93.50 293 HIS A CA 1
ATOM 2343 C C . HIS A 1 293 ? 4.181 0.745 -14.148 1.00 93.50 293 HIS A C 1
ATOM 2345 O O . HIS A 1 293 ? 4.492 1.401 -13.159 1.00 93.50 293 HIS A O 1
ATOM 2351 N N . ALA A 1 294 ? 3.892 1.306 -15.327 1.00 92.88 294 ALA A N 1
ATOM 2352 C CA . ALA A 1 294 ? 4.020 2.739 -15.577 1.00 92.88 294 ALA A CA 1
ATOM 2353 C C . ALA A 1 294 ? 3.099 3.560 -14.660 1.00 92.88 294 ALA A C 1
ATOM 2355 O O . ALA A 1 294 ? 3.578 4.444 -13.951 1.00 92.88 294 ALA A O 1
ATOM 2356 N N . ALA A 1 295 ? 1.811 3.205 -14.603 1.00 92.19 295 ALA A N 1
ATOM 2357 C CA . ALA A 1 295 ? 0.834 3.871 -13.742 1.00 92.19 295 ALA A CA 1
ATOM 2358 C C . ALA A 1 295 ? 1.260 3.849 -12.263 1.00 92.19 295 ALA A C 1
ATOM 2360 O O . ALA A 1 295 ? 1.267 4.882 -11.600 1.00 92.19 295 ALA A O 1
ATOM 2361 N N . LEU A 1 296 ? 1.714 2.697 -11.756 1.00 94.44 296 LEU A N 1
ATOM 2362 C CA . LEU A 1 296 ? 2.129 2.565 -10.356 1.00 94.44 296 LEU A CA 1
ATOM 2363 C C . LEU A 1 296 ? 3.442 3.297 -10.031 1.00 94.44 296 LEU A C 1
ATOM 2365 O O . LEU A 1 296 ? 3.614 3.762 -8.905 1.00 94.44 296 LEU A O 1
ATOM 2369 N N . VAL A 1 297 ? 4.360 3.449 -10.992 1.00 95.62 297 VAL A N 1
ATOM 2370 C CA . VAL A 1 297 ? 5.541 4.316 -10.820 1.00 95.62 297 VAL A CA 1
ATOM 2371 C C . VAL A 1 297 ? 5.118 5.777 -10.685 1.00 95.62 297 VAL A C 1
ATOM 2373 O O . VAL A 1 297 ? 5.613 6.473 -9.794 1.00 95.62 297 VAL A O 1
ATOM 2376 N N . LEU A 1 298 ? 4.189 6.236 -11.530 1.00 94.31 298 LEU A N 1
ATOM 2377 C CA . LEU A 1 298 ? 3.667 7.604 -11.487 1.00 94.31 298 LEU A CA 1
ATOM 2378 C C . LEU A 1 298 ? 2.889 7.875 -10.189 1.00 94.31 298 LEU A C 1
ATOM 2380 O O . LEU A 1 298 ? 3.084 8.912 -9.561 1.00 94.31 298 LEU A O 1
ATOM 2384 N N . GLU A 1 299 ? 2.066 6.930 -9.740 1.00 92.56 299 GLU A N 1
ATOM 2385 C CA . GLU A 1 299 ? 1.357 7.009 -8.454 1.00 92.56 299 GLU A CA 1
ATOM 2386 C C . GLU A 1 299 ? 2.312 6.991 -7.250 1.00 92.56 299 GLU A C 1
ATOM 2388 O O . GLU A 1 299 ? 2.008 7.558 -6.202 1.00 92.56 299 GLU A O 1
ATOM 2393 N N . GLY A 1 300 ? 3.496 6.391 -7.395 1.00 94.00 300 GLY A N 1
ATOM 2394 C CA . GLY A 1 300 ? 4.529 6.354 -6.359 1.00 94.00 300 GLY A CA 1
ATOM 2395 C C . GLY A 1 300 ? 5.249 7.686 -6.107 1.00 94.00 300 GLY A C 1
ATOM 2396 O O . GLY A 1 300 ? 5.999 7.778 -5.134 1.00 94.00 300 GLY A O 1
ATOM 2397 N N . ILE A 1 301 ? 5.039 8.711 -6.945 1.00 95.44 301 ILE A N 1
ATOM 2398 C CA . ILE A 1 301 ? 5.732 10.010 -6.841 1.00 95.44 301 ILE A CA 1
ATOM 2399 C C . ILE A 1 301 ? 5.454 10.694 -5.503 1.00 95.44 301 ILE A C 1
ATOM 2401 O O . ILE A 1 301 ? 6.375 11.224 -4.889 1.00 95.44 301 ILE A O 1
ATOM 2405 N N . GLU A 1 302 ? 4.206 10.667 -5.037 1.00 93.06 302 GLU A N 1
ATOM 2406 C CA . GLU A 1 302 ? 3.811 11.324 -3.788 1.00 93.06 302 GLU A CA 1
ATOM 2407 C C . GLU A 1 302 ? 4.600 10.770 -2.597 1.00 93.06 302 GLU A C 1
ATOM 2409 O O . GLU A 1 302 ? 5.261 11.519 -1.879 1.00 93.06 302 GLU A O 1
ATOM 2414 N N . ARG A 1 303 ? 4.632 9.438 -2.459 1.00 92.44 303 ARG A N 1
ATOM 2415 C CA . ARG A 1 303 ? 5.375 8.764 -1.388 1.00 92.44 303 ARG A CA 1
ATOM 2416 C C . ARG A 1 303 ? 6.882 8.988 -1.503 1.00 92.44 303 ARG A C 1
ATOM 2418 O O . ARG A 1 303 ? 7.560 9.116 -0.488 1.00 92.44 303 ARG A O 1
ATOM 2425 N N . LEU A 1 304 ? 7.420 9.021 -2.723 1.00 95.62 304 LEU A N 1
ATOM 2426 C CA . LEU A 1 304 ? 8.833 9.328 -2.930 1.00 95.62 304 LEU A CA 1
ATOM 2427 C C . LEU A 1 304 ? 9.167 10.729 -2.410 1.00 95.62 304 LEU A C 1
ATOM 2429 O O . LEU A 1 304 ? 10.126 10.879 -1.657 1.00 95.62 304 LEU A O 1
ATOM 2433 N N . LEU A 1 305 ? 8.386 11.737 -2.803 1.00 95.00 305 LEU A N 1
ATOM 2434 C CA . LEU A 1 305 ? 8.599 13.117 -2.374 1.00 95.00 305 LEU A CA 1
ATOM 2435 C C . LEU A 1 305 ? 8.493 13.246 -0.853 1.00 95.00 305 LEU A C 1
ATOM 2437 O O . LEU A 1 305 ? 9.373 13.847 -0.247 1.00 95.00 305 LEU A O 1
ATOM 2441 N N . GLU A 1 306 ? 7.497 12.609 -0.236 1.00 92.56 306 GLU A N 1
ATOM 2442 C CA . GLU A 1 306 ? 7.340 12.558 1.222 1.00 92.56 306 GLU A CA 1
ATOM 2443 C C . GLU A 1 306 ? 8.606 12.011 1.911 1.00 92.56 306 GLU A C 1
ATOM 2445 O O . GLU A 1 306 ? 9.184 12.676 2.771 1.00 92.56 306 GLU A O 1
ATOM 2450 N N . ILE A 1 307 ? 9.121 10.850 1.481 1.00 93.88 307 ILE A N 1
ATOM 2451 C CA . ILE A 1 307 ? 10.342 10.258 2.060 1.00 93.88 307 ILE A CA 1
ATOM 2452 C C . ILE A 1 307 ? 11.554 11.181 1.871 1.00 93.88 307 ILE A C 1
ATOM 2454 O O . ILE A 1 307 ? 12.340 11.377 2.802 1.00 93.88 307 ILE A O 1
ATOM 2458 N N . LEU A 1 308 ? 11.730 11.739 0.670 1.00 95.25 308 LEU A N 1
ATOM 2459 C CA . LEU A 1 308 ? 12.881 12.586 0.349 1.00 95.25 308 LEU A CA 1
ATOM 2460 C C . LEU A 1 308 ? 12.854 13.927 1.095 1.00 95.25 308 LEU A C 1
ATOM 2462 O O . LEU A 1 308 ? 13.919 14.453 1.436 1.00 95.25 308 LEU A O 1
ATOM 2466 N N . SER A 1 309 ? 11.666 14.461 1.375 1.00 91.25 309 SER A N 1
ATOM 2467 C CA . SER A 1 309 ? 11.485 15.742 2.058 1.00 91.25 309 SER A CA 1
ATOM 2468 C C . SER A 1 309 ? 11.450 15.629 3.582 1.00 91.25 309 SER A C 1
ATOM 2470 O O . SER A 1 309 ? 12.010 16.501 4.244 1.00 91.25 309 SER A O 1
ATOM 2472 N N . GLU A 1 310 ? 10.834 14.587 4.144 1.00 89.50 310 GLU A N 1
ATOM 2473 C CA . GLU A 1 310 ? 10.528 14.521 5.584 1.00 89.50 310 GLU A CA 1
ATOM 2474 C C . GLU A 1 310 ? 11.443 13.592 6.388 1.00 89.50 310 GLU A C 1
ATOM 2476 O O . GLU A 1 310 ? 11.548 13.739 7.604 1.00 89.50 310 GLU A O 1
ATOM 2481 N N . SER A 1 311 ? 12.111 12.626 5.749 1.00 89.56 311 SER A N 1
ATOM 2482 C CA . SER A 1 311 ? 12.987 11.705 6.477 1.00 89.56 311 SER A CA 1
ATOM 2483 C C . SER A 1 311 ? 14.297 12.379 6.900 1.00 89.56 311 SER A C 1
ATOM 2485 O O . SER A 1 311 ? 14.927 13.081 6.113 1.00 89.56 311 SER A O 1
ATOM 2487 N N . ASP A 1 312 ? 14.770 12.087 8.111 1.00 91.88 312 ASP A N 1
ATOM 2488 C CA . ASP A 1 312 ? 16.133 12.428 8.545 1.00 91.88 312 ASP A CA 1
ATOM 2489 C C . ASP A 1 312 ? 17.161 11.332 8.175 1.00 91.88 312 ASP A C 1
ATOM 2491 O O . ASP A 1 312 ? 18.364 11.495 8.387 1.00 91.88 312 ASP A O 1
ATOM 2495 N N . ASP A 1 313 ? 16.709 10.194 7.629 1.00 94.19 313 ASP A N 1
ATOM 2496 C CA . ASP A 1 313 ? 17.562 9.062 7.252 1.00 94.19 313 ASP A CA 1
ATOM 2497 C C . ASP A 1 313 ? 18.011 9.170 5.784 1.00 94.19 313 ASP A C 1
ATOM 2499 O O . ASP A 1 313 ? 17.308 8.791 4.843 1.00 94.19 313 ASP A O 1
ATOM 2503 N N . GLU A 1 314 ? 19.233 9.662 5.586 1.00 94.88 314 GLU A N 1
ATOM 2504 C CA . GLU A 1 314 ? 19.855 9.812 4.265 1.00 94.88 314 GLU A CA 1
ATOM 2505 C C . GLU A 1 314 ? 20.010 8.489 3.497 1.00 94.88 314 GLU A C 1
ATOM 2507 O O . GLU A 1 314 ? 19.969 8.474 2.264 1.00 94.88 314 GLU A O 1
ATOM 2512 N N . GLU A 1 315 ? 20.175 7.363 4.191 1.00 94.50 315 GLU A N 1
ATOM 2513 C CA . GLU A 1 315 ? 20.264 6.058 3.534 1.00 94.50 315 GLU A CA 1
ATOM 2514 C C . GLU A 1 315 ? 18.884 5.561 3.098 1.00 94.50 315 GLU A C 1
ATOM 2516 O O . GLU A 1 315 ? 18.763 4.961 2.024 1.00 94.50 315 GLU A O 1
ATOM 2521 N N . LEU A 1 316 ? 17.831 5.852 3.869 1.00 93.62 316 LEU A N 1
ATOM 2522 C CA . LEU A 1 316 ? 16.452 5.607 3.443 1.00 93.62 316 LEU A CA 1
ATOM 2523 C C . LEU A 1 316 ? 16.117 6.411 2.181 1.00 93.62 316 LEU A C 1
ATOM 2525 O O . LEU A 1 316 ? 15.591 5.834 1.227 1.00 93.62 316 LEU A O 1
ATOM 2529 N N . LYS A 1 317 ? 16.489 7.697 2.128 1.00 95.62 317 LYS A N 1
ATOM 2530 C CA . LYS A 1 317 ? 16.278 8.556 0.949 1.00 95.62 317 LYS A CA 1
ATOM 2531 C C . LYS A 1 317 ? 16.940 8.004 -0.306 1.00 95.62 317 LYS A C 1
ATOM 2533 O O . LYS A 1 317 ? 16.274 7.826 -1.325 1.00 95.62 317 LYS A O 1
ATOM 2538 N N . LYS A 1 318 ? 18.230 7.662 -0.226 1.00 95.38 318 LYS A N 1
ATOM 2539 C CA . LYS A 1 318 ? 18.969 7.069 -1.354 1.00 95.38 318 LYS A CA 1
ATOM 2540 C C . LYS A 1 318 ? 18.339 5.763 -1.826 1.00 95.38 318 LYS A C 1
ATOM 2542 O O . LYS A 1 318 ? 18.213 5.542 -3.026 1.00 95.38 318 LYS A O 1
ATOM 2547 N N . LYS A 1 319 ? 17.926 4.892 -0.899 1.00 94.62 319 LYS A N 1
ATOM 2548 C CA . LYS A 1 319 ? 17.269 3.623 -1.248 1.00 94.62 319 LYS A CA 1
ATOM 2549 C C . LYS A 1 319 ? 15.911 3.844 -1.906 1.00 94.62 319 LYS A C 1
ATOM 2551 O O . LYS A 1 319 ? 15.610 3.155 -2.877 1.00 94.62 319 LYS A O 1
ATOM 2556 N N . ALA A 1 320 ? 15.114 4.788 -1.405 1.00 95.31 320 ALA A N 1
ATOM 2557 C CA . ALA A 1 320 ? 13.818 5.132 -1.979 1.00 95.31 320 ALA A CA 1
ATOM 2558 C C . ALA A 1 320 ? 13.967 5.693 -3.403 1.00 95.31 320 ALA A C 1
ATOM 2560 O O . ALA A 1 320 ? 13.319 5.185 -4.319 1.00 95.31 320 ALA A O 1
ATOM 2561 N N . ALA A 1 321 ? 14.877 6.652 -3.606 1.00 96.69 321 ALA A N 1
ATOM 2562 C CA . ALA A 1 321 ? 15.171 7.217 -4.922 1.00 96.69 321 ALA A CA 1
ATOM 2563 C C . ALA A 1 321 ? 15.689 6.156 -5.900 1.00 96.69 321 ALA A C 1
ATOM 2565 O O . ALA A 1 321 ? 15.107 5.994 -6.967 1.00 96.69 321 ALA A O 1
ATOM 2566 N N . LEU A 1 322 ? 16.682 5.347 -5.511 1.00 96.00 322 LEU A N 1
ATOM 2567 C CA . LEU A 1 322 ? 17.201 4.256 -6.346 1.00 96.00 322 LEU A CA 1
ATOM 2568 C C . LEU A 1 322 ? 16.107 3.248 -6.730 1.00 96.00 322 LEU A C 1
ATOM 2570 O O . LEU A 1 322 ? 16.042 2.774 -7.869 1.00 96.00 322 LEU A O 1
ATOM 2574 N N . ARG A 1 323 ? 15.247 2.871 -5.777 1.00 96.00 323 ARG A N 1
ATOM 2575 C CA . ARG A 1 323 ? 14.167 1.907 -6.021 1.00 96.00 323 ARG A CA 1
ATOM 2576 C C . ARG A 1 323 ? 13.147 2.458 -7.008 1.00 96.00 323 ARG A C 1
ATOM 2578 O O . ARG A 1 323 ? 12.772 1.726 -7.925 1.00 96.00 323 ARG A O 1
ATOM 2585 N N . TRP A 1 324 ? 12.733 3.709 -6.826 1.00 97.69 324 TRP A N 1
ATOM 2586 C CA . TRP A 1 324 ? 11.766 4.367 -7.698 1.00 97.69 324 TRP A CA 1
ATOM 2587 C C . TRP A 1 324 ? 12.357 4.670 -9.081 1.00 97.69 324 TRP A C 1
ATOM 2589 O O . TRP A 1 324 ? 11.747 4.311 -10.082 1.00 97.69 324 TRP A O 1
ATOM 2599 N N . GLU A 1 325 ? 13.569 5.224 -9.161 1.00 97.69 325 GLU A N 1
ATOM 2600 C CA . GLU A 1 325 ? 14.241 5.549 -10.429 1.00 97.69 325 GLU A CA 1
ATOM 2601 C C . GLU A 1 325 ? 14.499 4.293 -11.265 1.00 97.69 325 GLU A C 1
ATOM 2603 O O . GLU A 1 325 ? 14.183 4.252 -12.448 1.00 97.69 325 GLU A O 1
ATOM 2608 N N . SER A 1 326 ? 14.958 3.206 -10.645 1.00 97.00 326 SER A N 1
ATOM 2609 C CA . SER A 1 326 ? 15.125 1.947 -11.376 1.00 97.00 326 SER A CA 1
ATOM 2610 C C . SER A 1 326 ? 13.799 1.325 -11.832 1.00 97.00 326 SER A C 1
ATOM 2612 O O . SER A 1 326 ? 13.802 0.541 -12.778 1.00 97.00 326 SER A O 1
ATOM 2614 N N . ALA A 1 327 ? 12.677 1.601 -11.155 1.00 96.88 327 ALA A N 1
ATOM 2615 C CA . ALA A 1 327 ? 11.349 1.180 -11.610 1.00 96.88 327 ALA A CA 1
ATOM 2616 C C . ALA A 1 327 ? 10.850 2.074 -12.759 1.00 96.88 327 ALA A C 1
ATOM 2618 O O . ALA A 1 327 ? 10.244 1.581 -13.705 1.00 96.88 327 ALA A O 1
ATOM 2619 N N . LEU A 1 328 ? 11.172 3.370 -12.723 1.00 97.25 328 LEU A N 1
ATOM 2620 C CA . LEU A 1 328 ? 10.966 4.290 -13.841 1.00 97.25 328 LEU A CA 1
ATOM 2621 C C . LEU A 1 328 ? 11.726 3.828 -15.092 1.00 97.25 328 LEU A C 1
ATOM 2623 O O . LEU A 1 328 ? 11.139 3.791 -16.172 1.00 97.25 328 LEU A O 1
ATOM 2627 N N . ASP A 1 329 ? 12.985 3.413 -14.945 1.00 95.75 329 ASP A N 1
ATOM 2628 C CA . ASP A 1 329 ? 13.766 2.826 -16.040 1.00 95.75 329 ASP A CA 1
ATOM 2629 C C . ASP A 1 329 ? 13.093 1.569 -16.600 1.00 95.75 329 ASP A C 1
ATOM 2631 O O . ASP A 1 329 ? 12.890 1.460 -17.807 1.00 95.75 329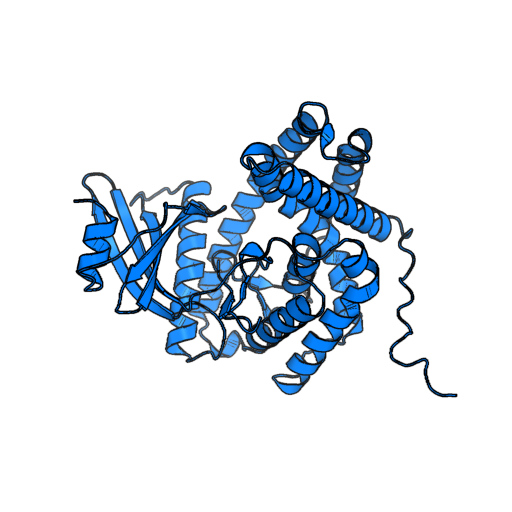 ASP A O 1
ATOM 2635 N N . ASP A 1 330 ? 12.678 0.650 -15.721 1.00 94.38 330 ASP A N 1
ATOM 2636 C CA . ASP A 1 330 ? 12.014 -0.593 -16.126 1.00 94.38 330 ASP A CA 1
ATOM 2637 C C . ASP A 1 330 ? 10.715 -0.308 -16.901 1.00 94.38 330 ASP A C 1
ATOM 2639 O O . ASP A 1 330 ? 10.441 -0.948 -17.917 1.00 94.38 330 ASP A O 1
ATOM 2643 N N . ALA A 1 331 ? 9.921 0.671 -16.455 1.00 94.19 331 ALA A N 1
ATOM 2644 C CA . ALA A 1 331 ? 8.702 1.099 -17.136 1.00 94.19 331 ALA A CA 1
ATOM 2645 C C . ALA A 1 331 ? 8.982 1.649 -18.545 1.00 94.19 331 ALA A C 1
ATOM 2647 O O . ALA A 1 331 ? 8.281 1.291 -19.497 1.00 94.19 331 ALA A O 1
ATOM 2648 N N . VAL A 1 332 ? 10.021 2.475 -18.699 1.00 94.06 332 VAL A N 1
ATOM 2649 C CA . VAL A 1 332 ? 10.441 3.000 -20.009 1.00 94.06 332 VAL A CA 1
ATOM 2650 C C . VAL A 1 332 ? 10.959 1.878 -20.910 1.00 94.06 332 VAL A C 1
ATOM 2652 O O . VAL A 1 332 ? 10.636 1.850 -22.101 1.00 94.06 332 VAL A O 1
ATOM 2655 N N . ASP A 1 333 ? 11.700 0.913 -20.369 1.00 91.81 333 ASP A N 1
ATOM 2656 C CA . ASP A 1 333 ? 12.185 -0.255 -21.112 1.00 91.81 333 ASP A CA 1
ATOM 2657 C C . ASP A 1 333 ? 11.043 -1.168 -21.576 1.00 91.81 333 ASP A C 1
ATOM 2659 O O . ASP A 1 333 ? 11.082 -1.687 -22.699 1.00 91.81 333 ASP A O 1
ATOM 2663 N N . PHE A 1 334 ? 9.999 -1.347 -20.758 1.00 89.31 334 PHE A N 1
ATOM 2664 C CA . PHE A 1 334 ? 8.790 -2.063 -21.173 1.00 89.31 334 PHE A CA 1
ATOM 2665 C C . PHE A 1 334 ? 8.083 -1.354 -22.326 1.00 89.31 334 PHE A C 1
ATOM 2667 O O . PHE A 1 334 ? 7.708 -2.016 -23.294 1.00 89.31 334 PHE A O 1
ATOM 2674 N N . HIS A 1 335 ? 7.932 -0.031 -22.242 1.00 85.94 335 HIS A N 1
ATOM 2675 C CA . HIS A 1 335 ? 7.255 0.755 -23.272 1.00 85.94 335 HIS A CA 1
ATOM 2676 C C . HIS A 1 335 ? 8.048 0.808 -24.588 1.00 85.94 335 HIS A C 1
ATOM 2678 O O . HIS A 1 335 ? 7.494 0.632 -25.669 1.00 85.94 335 HIS A O 1
ATOM 2684 N N . SER A 1 336 ? 9.365 0.994 -24.504 1.00 85.88 336 SER A N 1
ATOM 2685 C CA . SER A 1 336 ? 10.250 1.097 -25.672 1.00 85.88 336 SER A CA 1
ATOM 2686 C C . SER A 1 336 ? 10.594 -0.251 -26.321 1.00 85.88 336 SER A C 1
ATOM 2688 O O . SER A 1 336 ? 11.249 -0.282 -27.363 1.00 85.88 336 SER A O 1
ATOM 2690 N N . GLY A 1 337 ? 10.166 -1.372 -25.727 1.00 80.75 337 GLY A N 1
ATOM 2691 C CA . GLY A 1 337 ? 10.491 -2.721 -26.197 1.00 80.75 337 GLY A CA 1
ATOM 2692 C C . GLY A 1 337 ? 11.943 -3.140 -25.938 1.00 80.75 337 GLY A C 1
ATOM 2693 O O . GLY A 1 337 ? 12.375 -4.178 -26.441 1.00 80.75 337 GLY A O 1
ATOM 2694 N N . ASN A 1 338 ? 12.687 -2.360 -25.148 1.00 80.38 338 ASN A N 1
ATOM 2695 C CA . ASN A 1 338 ? 14.083 -2.622 -24.792 1.00 80.38 338 ASN A CA 1
ATOM 2696 C C . ASN A 1 338 ? 14.233 -3.587 -23.609 1.00 80.38 338 ASN A C 1
ATOM 2698 O O . ASN A 1 338 ? 15.342 -4.037 -23.323 1.00 80.38 338 ASN A O 1
ATOM 2702 N N . TYR A 1 339 ? 13.132 -3.942 -22.942 1.00 75.00 339 TYR A N 1
ATOM 2703 C CA . TYR A 1 339 ? 13.157 -4.898 -21.845 1.00 75.00 339 TYR A CA 1
ATOM 2704 C C . TYR A 1 339 ? 13.683 -6.272 -22.294 1.00 75.00 339 TYR A C 1
ATOM 2706 O O . TYR A 1 339 ? 13.017 -7.030 -23.011 1.00 75.00 339 TYR A O 1
ATOM 2714 N N . LEU A 1 340 ? 14.874 -6.625 -21.813 1.00 61.72 340 LEU A N 1
ATOM 2715 C CA . LEU A 1 340 ? 15.463 -7.946 -21.996 1.00 61.72 340 LEU A CA 1
ATOM 2716 C C . LEU A 1 340 ? 14.869 -8.904 -20.956 1.00 61.72 340 LEU A C 1
ATOM 2718 O O . LEU A 1 340 ? 15.077 -8.744 -19.762 1.00 61.72 340 LEU A O 1
ATOM 2722 N N . SER A 1 341 ? 14.120 -9.909 -21.418 1.00 56.97 341 SER A N 1
ATOM 2723 C CA . SER A 1 341 ? 13.525 -10.944 -20.560 1.00 56.97 341 SER A CA 1
ATOM 2724 C C . SER A 1 341 ? 14.581 -11.627 -19.677 1.00 56.97 341 SER A C 1
ATOM 2726 O O . SER A 1 341 ? 15.548 -12.209 -20.174 1.00 56.97 341 SER A O 1
ATOM 2728 N N . ASP A 1 342 ? 14.370 -11.576 -18.360 1.00 57.25 342 ASP A N 1
ATOM 2729 C CA . ASP A 1 342 ? 15.356 -11.895 -17.319 1.00 57.25 342 ASP A CA 1
ATOM 2730 C C . ASP A 1 342 ? 15.587 -13.405 -17.080 1.00 57.25 342 ASP A C 1
ATOM 2732 O O . ASP A 1 342 ? 15.537 -13.891 -15.949 1.00 57.25 342 ASP A O 1
ATOM 2736 N N . GLY A 1 343 ? 15.861 -14.193 -18.126 1.00 52.53 343 GLY A N 1
ATOM 2737 C CA . GLY A 1 343 ? 16.249 -15.604 -17.955 1.00 52.53 343 GLY A CA 1
ATOM 2738 C C . GLY A 1 343 ? 15.153 -16.476 -17.320 1.00 52.53 343 GLY A C 1
ATOM 2739 O O . GLY A 1 343 ? 15.433 -17.389 -16.540 1.00 52.53 343 GLY A O 1
ATOM 2740 N N . GLU A 1 344 ? 13.899 -16.202 -17.680 1.00 52.50 344 GLU A N 1
ATOM 2741 C CA . GLU A 1 344 ? 12.651 -16.757 -17.124 1.00 52.50 344 GLU A CA 1
ATOM 2742 C C . GLU A 1 344 ? 12.509 -18.297 -17.180 1.00 52.50 344 GLU A C 1
ATOM 2744 O O . GLU A 1 344 ? 11.546 -18.851 -16.653 1.00 52.50 344 GLU A O 1
ATOM 2749 N N . GLN A 1 345 ? 13.451 -19.020 -17.797 1.00 42.88 345 GLN A N 1
ATOM 2750 C CA . GLN A 1 345 ? 13.349 -20.463 -18.057 1.00 42.88 345 GLN A CA 1
ATOM 2751 C C . GLN A 1 345 ? 13.755 -21.392 -16.897 1.00 42.88 345 GLN A C 1
ATOM 2753 O O . GLN A 1 345 ? 13.596 -22.610 -17.000 1.00 42.88 345 GLN A O 1
ATOM 2758 N N . THR A 1 346 ? 14.258 -20.884 -15.774 1.00 41.38 346 THR A N 1
ATOM 2759 C CA . THR A 1 346 ? 14.982 -21.742 -14.811 1.00 41.38 346 THR A CA 1
ATOM 2760 C C . THR A 1 346 ? 14.132 -22.584 -13.848 1.00 41.38 346 THR A C 1
ATOM 2762 O O . THR A 1 346 ? 14.697 -23.215 -12.959 1.00 41.38 346 THR A O 1
ATOM 2765 N N . PHE A 1 347 ? 12.805 -22.682 -14.012 1.00 41.66 347 PHE A N 1
ATOM 2766 C CA . PHE A 1 347 ? 12.005 -23.645 -13.228 1.00 41.66 347 PHE A CA 1
ATOM 2767 C C . PHE A 1 347 ? 11.787 -25.001 -13.916 1.00 41.66 347 PHE A C 1
ATOM 2769 O O . PHE A 1 347 ? 11.550 -25.988 -13.224 1.00 41.66 347 PHE A O 1
ATOM 2776 N N . PHE A 1 348 ? 11.921 -25.084 -15.247 1.00 40.16 348 PHE A N 1
ATOM 2777 C CA . PHE A 1 348 ? 11.765 -26.344 -15.993 1.00 40.16 348 PHE A CA 1
ATOM 2778 C C . PHE A 1 348 ? 13.046 -26.827 -16.694 1.00 40.16 348 PHE A C 1
ATOM 2780 O O . PHE A 1 348 ? 13.055 -27.924 -17.242 1.00 40.16 348 PHE A O 1
ATOM 2787 N N . SER A 1 349 ? 14.150 -26.075 -16.639 1.00 32.22 349 SER A N 1
ATOM 2788 C CA . SER A 1 349 ? 15.406 -26.420 -17.325 1.00 32.22 349 SER A CA 1
ATOM 2789 C C . SER A 1 349 ? 16.357 -27.335 -16.527 1.00 32.22 349 SER A C 1
ATOM 2791 O O . SER A 1 349 ? 17.571 -27.165 -16.602 1.00 32.22 349 SER A O 1
ATOM 2793 N N . TYR A 1 350 ? 15.831 -28.296 -15.763 1.00 34.53 350 TYR A N 1
ATOM 2794 C CA . TYR A 1 350 ? 16.608 -29.441 -15.259 1.00 34.53 350 TYR A CA 1
ATOM 2795 C C . TYR A 1 350 ? 15.818 -30.732 -15.477 1.00 34.53 350 TYR A C 1
ATOM 2797 O O . TYR A 1 350 ? 15.300 -31.361 -14.555 1.00 34.53 350 TYR A O 1
ATOM 2805 N N . LYS A 1 351 ? 15.728 -31.114 -16.746 1.00 34.97 351 LYS A N 1
ATOM 2806 C CA . LYS A 1 351 ? 15.736 -32.510 -17.165 1.00 34.97 351 LYS A CA 1
ATOM 2807 C C . LYS A 1 351 ? 16.705 -32.594 -18.330 1.00 34.97 351 LYS A C 1
ATOM 2809 O O . LYS A 1 351 ? 16.341 -32.188 -19.423 1.00 34.97 351 LYS A O 1
ATOM 2814 N N . ASP A 1 352 ? 17.922 -33.017 -18.020 1.00 34.06 352 ASP A N 1
ATOM 2815 C CA . ASP A 1 352 ? 18.689 -34.008 -18.776 1.00 34.06 352 ASP A CA 1
ATOM 2816 C C . ASP A 1 352 ? 19.759 -34.608 -17.855 1.00 34.06 352 ASP A C 1
ATOM 2818 O O . ASP A 1 352 ? 20.467 -33.822 -17.178 1.00 34.06 352 ASP A O 1
#

Sequence (352 aa):
MEVTQVIADEIGLTDFEESKPQASINGVTTIDLSSPQGNFRVHLVRDANEENVSLEEGSKLAAFYNARFWHEVAAYEKVNFKCGKFHSAFQIAEDEANHSVFVTSFQAGSTRAELGLGELIKVAEQIAHLHAINPATINKEFTSAVKDNHDNISLYKKNLQKSLLDILGYAVSKELAVYFDQPLEVVSKVKTLIEAEEDVDEEDPRVLCHGRLTAENCKFDERGEVAEIADWENIHLGNPARDLTNLILTSASPSLRRKQFMKVFHHYFYILVDLRPPKYQLPELKTWFRRNHAALVLEGIERLLEILSESDDEELKKKAALRWESALDDAVDFHSGNYLSDGEQTFFSYKD

pLDDT: mean 90.59, std 11.31, range [32.22, 98.56]

Mean predicted aligned error: 5.44 Å